Protein AF-A0A1H5XRS4-F1 (afdb_monomer)

Foldseek 3Di:
DWDFDPDDWDKWWFQFKDALPDQKTFTPFDDDFDDQQKWFWKKFWDWDQDPNDTDTPDIAIWIFRGDDGRMTGIDGADQPPAQALVNPDPRRRHIGGTRTMIITDDGIGRQAPDQPPPPPADDDPRGGDHCSDDQDAAEDADDAPDDDPPPPVGNYAYADPEAHEDEPLPAAAFDKDKDKYAQLVPYHYHYHQAPAEPVRDDDRDDNIFMKMWHRNHPGIYIYGPGGDD

Radius of gyration: 21.52 Å; Cα contacts (8 Å, |Δi|>4): 467; chains: 1; bounding box: 45×53×54 Å

Secondary structure (DSSP, 8-state):
-----S-SS-EEEBSS-B-TT--EEEBSSPPPPPPTT--EEEEEEEEEEETTEEEEEEEEEEEEEEEETTEEEEEEPPTTTS--TTS--------B-TT-EEEEEE-----TT---SS--S-EETTEES-------EEEEEPPTTPPP-TTS--EEEEEPSS-EEEE-TT--TT-EEEEEEESTTTS-EEEESEEEETTSSPPPPPSEEEEEEEE-SSSEEEEEEEE--

Nearest PDB structures (foldseek):
  4ru4-assembly1_C  TM=5.798E-01  e=7.489E-03  Pseudomonas phage LKA1
  4y9v-assembly1_A  TM=5.508E-01  e=5.395E-03  Acinetobacter phage AP22
  4ru5-assembly1_B  TM=5.758E-01  e=2.004E-02  Pseudomonas phage phi297
  6mnt-assembly1_A  TM=4.225E-01  e=2.782E-02  Enterobacteria phage CUS-3
  5tzn-assembly1_F  TM=2.831E-01  e=7.811E-01  Murid betaherpesvirus 1

Structure (mmCIF, N/CA/C/O backbone):
data_AF-A0A1H5XRS4-F1
#
_entry.id   AF-A0A1H5XRS4-F1
#
loop_
_atom_site.group_PDB
_atom_site.id
_atom_site.type_symbol
_atom_site.label_atom_id
_atom_site.label_alt_id
_atom_site.label_comp_id
_atom_site.label_asym_id
_atom_site.label_entity_id
_atom_site.label_seq_id
_atom_site.pdbx_PDB_ins_code
_atom_site.Cartn_x
_atom_site.Cartn_y
_atom_site.Cartn_z
_atom_site.occupancy
_atom_site.B_iso_or_equiv
_atom_site.auth_seq_id
_atom_site.auth_comp_id
_atom_site.auth_asym_id
_atom_site.auth_atom_id
_atom_site.pdbx_PDB_model_num
ATOM 1 N N . MET A 1 1 ? -1.455 -17.315 2.415 1.00 36.84 1 MET A N 1
ATOM 2 C CA . MET A 1 1 ? -1.855 -16.531 1.224 1.00 36.84 1 MET A CA 1
ATOM 3 C C . MET A 1 1 ? -2.282 -15.176 1.745 1.00 36.84 1 MET A C 1
ATOM 5 O O . MET A 1 1 ? -3.236 -15.156 2.511 1.00 36.84 1 MET A O 1
ATOM 9 N N . ALA A 1 2 ? -1.569 -14.100 1.403 1.00 37.00 2 ALA A N 1
ATOM 10 C CA . ALA A 1 2 ? -1.968 -12.750 1.797 1.00 37.00 2 ALA A CA 1
ATOM 11 C C . ALA A 1 2 ? -3.320 -12.413 1.152 1.00 37.00 2 ALA A C 1
ATOM 13 O O . ALA A 1 2 ? -3.525 -12.662 -0.040 1.00 37.00 2 ALA A O 1
ATOM 14 N N . ARG A 1 3 ? -4.266 -11.918 1.951 1.00 38.78 3 ARG A N 1
ATOM 15 C CA . ARG A 1 3 ? -5.599 -11.534 1.484 1.00 38.78 3 ARG A CA 1
ATOM 16 C C . ARG A 1 3 ? -5.633 -10.025 1.328 1.00 38.78 3 ARG A C 1
ATOM 18 O O . ARG A 1 3 ? -5.653 -9.298 2.310 1.00 38.78 3 ARG A O 1
ATOM 25 N N . LYS A 1 4 ? -5.648 -9.560 0.081 1.00 41.81 4 LYS A N 1
ATOM 26 C CA . LYS A 1 4 ? -5.807 -8.139 -0.216 1.00 41.81 4 LYS A CA 1
ATOM 27 C C . LYS A 1 4 ? -7.278 -7.756 -0.080 1.00 41.81 4 LYS A C 1
ATOM 29 O O . LYS A 1 4 ? -8.122 -8.272 -0.811 1.00 41.81 4 LYS A O 1
ATOM 34 N N . TYR A 1 5 ? -7.564 -6.839 0.832 1.00 49.88 5 TYR A N 1
ATOM 35 C CA . TYR A 1 5 ? -8.871 -6.198 0.952 1.00 49.88 5 TYR A CA 1
ATOM 36 C C . TYR A 1 5 ? -8.929 -4.980 0.017 1.00 49.88 5 TYR A C 1
ATOM 38 O O . TYR A 1 5 ? -7.908 -4.364 -0.277 1.00 49.88 5 TYR A O 1
ATOM 46 N N . GLY A 1 6 ? -10.101 -4.651 -0.527 1.00 43.91 6 GLY A N 1
ATOM 47 C CA . GLY A 1 6 ? -10.271 -3.649 -1.592 1.00 43.91 6 GLY A CA 1
ATOM 48 C C . GLY A 1 6 ? -10.151 -2.192 -1.135 1.00 43.91 6 GLY A C 1
ATOM 49 O O . GLY A 1 6 ? -10.828 -1.325 -1.679 1.00 43.91 6 GLY A O 1
ATOM 50 N N . MET A 1 7 ? -9.334 -1.912 -0.124 1.00 55.09 7 MET A N 1
ATOM 51 C CA . MET A 1 7 ? -9.331 -0.643 0.588 1.00 55.09 7 MET A CA 1
ATOM 52 C C . MET A 1 7 ? -8.161 0.238 0.145 1.00 55.09 7 MET A C 1
ATOM 54 O O . MET A 1 7 ? -7.083 0.197 0.724 1.00 55.09 7 MET A O 1
ATOM 58 N N . ASN A 1 8 ? -8.379 1.068 -0.873 1.00 55.72 8 ASN A N 1
ATOM 59 C CA . ASN A 1 8 ? -7.454 2.153 -1.208 1.00 55.72 8 ASN A CA 1
ATOM 60 C C . ASN A 1 8 ? -7.971 3.458 -0.587 1.00 55.72 8 ASN A C 1
ATOM 62 O O . ASN A 1 8 ? -9.136 3.801 -0.777 1.00 55.72 8 ASN A O 1
ATOM 66 N N . ASN A 1 9 ? -7.106 4.202 0.110 1.00 62.09 9 ASN A N 1
ATOM 67 C CA . ASN A 1 9 ? -7.404 5.533 0.667 1.00 62.09 9 ASN A CA 1
ATOM 68 C C . ASN A 1 9 ? -8.567 5.578 1.674 1.00 62.09 9 ASN A C 1
ATOM 70 O O . ASN A 1 9 ? -9.313 6.557 1.722 1.00 62.09 9 ASN A O 1
ATOM 74 N N . TYR A 1 10 ? -8.744 4.530 2.480 1.00 74.69 10 TYR A N 1
ATOM 75 C CA . TYR A 1 10 ? -9.759 4.560 3.527 1.00 74.69 10 TYR A CA 1
ATOM 76 C C . TYR A 1 10 ? -9.381 5.548 4.631 1.00 74.69 10 TYR A C 1
ATOM 78 O O . TYR A 1 10 ? -8.292 5.467 5.206 1.00 74.69 10 TYR A O 1
ATOM 86 N N . SER A 1 11 ? -10.326 6.418 4.979 1.00 79.88 11 SER A N 1
ATOM 87 C CA . SER A 1 11 ? -10.296 7.148 6.233 1.00 79.88 11 SER A CA 1
ATOM 88 C C . SER A 1 11 ? -11.687 7.339 6.819 1.00 79.88 11 SER A C 1
ATOM 90 O O . SER A 1 11 ? -12.703 7.284 6.124 1.00 79.88 11 SER A O 1
ATOM 92 N N . THR A 1 12 ? -11.728 7.512 8.133 1.00 87.69 12 THR A N 1
ATOM 93 C CA . THR A 1 12 ? -12.964 7.666 8.898 1.00 87.69 12 THR A CA 1
ATOM 94 C C . THR A 1 12 ? -12.693 8.503 10.142 1.00 87.69 12 THR A C 1
ATOM 96 O O . THR A 1 12 ? -11.547 8.624 10.576 1.00 87.69 12 THR A O 1
ATOM 99 N N . LEU A 1 13 ? -13.741 9.081 10.722 1.00 91.75 13 LEU A N 1
ATOM 100 C CA . LEU A 1 13 ? -13.639 9.845 11.964 1.00 91.75 13 LEU A CA 1
ATOM 101 C C . LEU A 1 13 ? -14.007 8.974 13.163 1.00 91.75 13 LEU A C 1
ATOM 103 O O . LEU A 1 13 ? -14.912 8.136 13.073 1.00 91.75 13 LEU A O 1
ATOM 107 N N . LEU A 1 14 ? -13.339 9.215 14.288 1.00 92.75 14 LEU A N 1
ATOM 108 C CA . LEU A 1 14 ? -13.721 8.652 15.575 1.00 92.75 14 LEU A CA 1
ATOM 109 C C . LEU A 1 14 ? -15.065 9.233 16.012 1.00 92.75 14 LEU A C 1
ATOM 111 O O . LEU A 1 14 ? -15.262 10.447 15.998 1.00 92.75 14 LEU A O 1
ATOM 115 N N . THR A 1 15 ? -15.986 8.379 16.452 1.00 94.19 15 THR A N 1
ATOM 116 C CA . THR A 1 15 ? -17.291 8.834 16.966 1.00 94.19 15 THR A CA 1
ATOM 117 C C . THR A 1 15 ? -17.258 9.171 18.455 1.00 94.19 15 THR A C 1
ATOM 119 O O . THR A 1 15 ? -18.200 9.765 18.976 1.00 94.19 15 THR A O 1
ATOM 122 N N . SER A 1 16 ? -16.193 8.781 19.154 1.00 92.75 16 SER A N 1
ATOM 123 C CA . SER A 1 16 ? -15.974 9.037 20.577 1.00 92.75 16 SER A CA 1
ATOM 124 C C . SER A 1 16 ? -14.482 9.090 20.886 1.00 92.75 16 SER A C 1
ATOM 12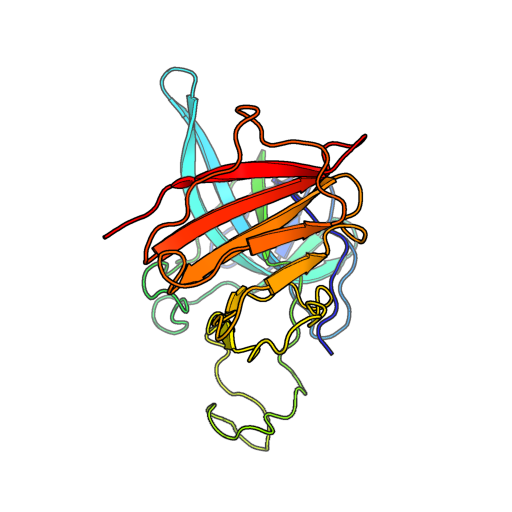6 O O . SER A 1 16 ? -13.682 8.470 20.187 1.00 92.75 16 SER A O 1
ATOM 128 N N . GLY A 1 17 ? -14.116 9.790 21.960 1.00 92.06 17 GLY A N 1
ATOM 129 C CA . GLY A 1 17 ? -12.748 9.743 22.467 1.00 92.06 17 GLY A CA 1
ATOM 130 C C . GLY A 1 17 ? -12.374 8.357 22.996 1.00 92.06 17 GLY A C 1
ATOM 131 O O . GLY A 1 17 ? -13.246 7.599 23.425 1.00 92.06 17 GLY A O 1
ATOM 132 N N . ILE A 1 18 ? -11.078 8.050 22.966 1.00 94.38 18 ILE A N 1
ATOM 133 C CA . ILE A 1 18 ? -10.495 6.801 23.472 1.00 94.38 18 ILE A CA 1
ATOM 134 C C . ILE A 1 18 ? -9.261 7.105 24.333 1.00 94.38 18 ILE A C 1
ATOM 136 O O . ILE A 1 18 ? -8.478 8.004 24.021 1.00 94.38 18 ILE A O 1
ATOM 140 N N . SER A 1 19 ? -9.078 6.371 25.429 1.00 93.88 19 SER A N 1
ATOM 141 C CA . SER A 1 19 ? -7.907 6.450 26.312 1.00 93.88 19 SER A CA 1
ATOM 142 C C . SER A 1 19 ? -6.676 5.779 25.693 1.00 93.88 19 SER A C 1
ATOM 144 O O . SER A 1 19 ? -6.777 5.115 24.669 1.00 93.88 19 SER A O 1
ATOM 146 N N . ASP A 1 20 ? -5.506 5.922 26.313 1.00 88.56 20 ASP A N 1
ATOM 147 C CA . ASP A 1 20 ? -4.270 5.222 25.925 1.00 88.56 20 ASP A CA 1
ATOM 148 C C . ASP A 1 20 ? -4.279 3.718 26.268 1.00 88.56 20 ASP A C 1
ATOM 150 O O . ASP A 1 20 ? -3.423 2.969 25.805 1.00 88.56 20 ASP A O 1
ATOM 154 N N . THR A 1 21 ? -5.270 3.257 27.034 1.00 89.62 21 THR A N 1
ATOM 155 C CA . THR A 1 21 ? -5.448 1.840 27.398 1.00 89.62 21 THR A CA 1
ATOM 156 C C . THR A 1 21 ? -6.581 1.148 26.646 1.00 89.62 21 THR A C 1
ATOM 158 O O . THR A 1 21 ? -6.747 -0.068 26.760 1.00 89.62 21 THR A O 1
ATOM 161 N N . ASP A 1 22 ? -7.363 1.902 25.871 1.00 93.19 22 ASP A N 1
ATOM 162 C CA . ASP A 1 22 ? -8.525 1.359 25.176 1.00 93.19 22 ASP A CA 1
ATOM 163 C C . ASP A 1 22 ? -8.095 0.463 24.011 1.00 93.19 22 ASP A C 1
ATOM 165 O O . ASP A 1 22 ? -7.277 0.842 23.165 1.00 93.19 22 ASP A O 1
ATOM 169 N N . THR A 1 23 ? -8.715 -0.713 23.946 1.00 93.31 23 THR A N 1
ATOM 170 C CA . THR A 1 23 ? -8.515 -1.727 22.899 1.00 93.31 23 THR A CA 1
ATOM 171 C C . THR A 1 23 ? -9.641 -1.749 21.871 1.00 93.31 23 THR A C 1
ATOM 173 O O . THR A 1 23 ? -9.687 -2.622 21.006 1.00 93.31 23 THR A O 1
ATOM 176 N N . THR A 1 24 ? -10.564 -0.795 21.946 1.00 95.00 24 THR A N 1
ATOM 177 C CA . THR A 1 24 ? -11.685 -0.660 21.018 1.00 95.00 24 THR A CA 1
ATOM 178 C C . THR A 1 24 ? -11.826 0.784 20.582 1.00 95.00 24 THR A C 1
ATOM 180 O O . THR A 1 24 ? -11.695 1.689 21.404 1.00 95.00 24 THR A O 1
ATOM 183 N N . VAL A 1 25 ? -12.140 0.993 19.309 1.00 95.50 25 VAL A N 1
ATOM 184 C CA . VAL A 1 25 ? -12.416 2.314 18.750 1.00 95.50 25 VAL A CA 1
ATOM 185 C C . VAL A 1 25 ? -13.693 2.272 17.921 1.00 95.50 25 VAL A C 1
ATOM 187 O O . VAL A 1 25 ? -13.884 1.363 17.117 1.00 95.50 25 VAL A O 1
ATOM 190 N N . SER A 1 26 ? -14.565 3.256 18.113 1.00 95.75 26 SER A N 1
ATOM 191 C CA . SER A 1 26 ? -15.800 3.406 17.342 1.00 95.75 26 SER A CA 1
ATOM 192 C C . SER A 1 26 ? -15.606 4.459 16.255 1.00 95.75 26 SER A C 1
ATOM 194 O O . SER A 1 26 ? -15.077 5.545 16.518 1.00 95.75 26 SER A O 1
ATOM 196 N N . VAL A 1 27 ? -16.031 4.144 15.033 1.00 95.00 27 VAL A N 1
ATOM 197 C CA . VAL A 1 27 ? -15.826 4.993 13.850 1.00 95.00 27 VAL A CA 1
ATOM 198 C C . VAL A 1 27 ? -17.127 5.296 13.106 1.00 95.00 27 VAL A C 1
ATOM 200 O O . VAL A 1 27 ? -18.124 4.589 13.245 1.00 95.00 27 VAL A O 1
ATOM 203 N N . GLY A 1 28 ? -17.140 6.364 12.302 1.00 86.81 28 GLY A N 1
ATOM 204 C CA . GLY A 1 28 ? -18.339 6.784 11.562 1.00 86.81 28 GLY A CA 1
ATOM 205 C C . GLY A 1 28 ? -18.782 5.763 10.508 1.00 86.81 28 GLY A C 1
ATOM 206 O O . GLY A 1 28 ? -19.951 5.378 10.448 1.00 86.81 28 GLY A O 1
ATOM 207 N N . THR A 1 29 ? -17.823 5.283 9.725 1.00 87.44 29 THR A N 1
ATOM 208 C CA . THR A 1 29 ? -17.977 4.172 8.778 1.00 87.44 29 THR A CA 1
ATOM 209 C C . THR A 1 29 ? -16.855 3.190 9.049 1.00 87.44 29 THR A C 1
ATOM 211 O O . THR A 1 29 ? -15.717 3.640 9.145 1.00 87.44 29 THR A O 1
ATOM 214 N N . ALA A 1 30 ? -17.165 1.902 9.198 1.00 87.62 30 ALA A N 1
ATOM 215 C CA . ALA A 1 30 ? -16.173 0.847 9.386 1.00 87.62 30 ALA A CA 1
ATOM 216 C C . ALA A 1 30 ? -15.476 0.426 8.080 1.00 87.62 30 ALA A C 1
ATOM 218 O O . ALA A 1 30 ? -16.045 0.597 6.997 1.00 87.62 30 ALA A O 1
ATOM 219 N N . PRO A 1 31 ? -14.267 -0.158 8.179 1.00 79.88 31 PRO A N 1
ATOM 220 C CA . PRO A 1 31 ? -13.579 -0.745 7.043 1.00 79.88 31 PRO A CA 1
ATOM 221 C C . PRO A 1 31 ? -14.196 -2.096 6.639 1.00 79.88 31 PRO A C 1
ATOM 223 O O . PRO A 1 31 ? -15.036 -2.649 7.354 1.00 79.88 31 PRO A O 1
ATOM 226 N N . ASP A 1 32 ? -13.772 -2.647 5.496 1.00 79.56 32 ASP A N 1
ATOM 227 C CA . ASP A 1 32 ? -14.225 -3.964 5.033 1.00 79.56 32 ASP A CA 1
ATOM 228 C C . ASP A 1 32 ? -13.895 -5.051 6.064 1.00 79.56 32 ASP A C 1
ATOM 230 O O . ASP A 1 32 ? -12.811 -5.056 6.651 1.00 79.56 32 ASP A O 1
ATOM 234 N N . SER A 1 33 ? -14.810 -6.007 6.257 1.00 79.44 33 SER A N 1
ATOM 235 C CA . SER A 1 33 ? -14.659 -7.082 7.245 1.00 79.44 33 SER A CA 1
ATOM 236 C C . SER A 1 33 ? -13.361 -7.873 7.063 1.00 79.44 33 SER A C 1
ATOM 238 O O . SER A 1 33 ? -13.064 -8.309 5.951 1.00 79.44 33 SER A O 1
ATOM 240 N N . LEU A 1 34 ? -12.663 -8.146 8.166 1.00 72.06 34 LEU A N 1
ATOM 241 C CA . LEU A 1 34 ? -11.440 -8.949 8.197 1.00 72.06 34 LEU A CA 1
ATOM 242 C C . LEU A 1 34 ? -11.738 -10.449 8.317 1.00 72.06 34 LEU A C 1
ATOM 244 O O . LEU A 1 34 ? -12.662 -10.880 9.011 1.00 72.06 34 LEU A O 1
ATOM 248 N N . GLY A 1 35 ? -10.914 -11.256 7.657 1.00 68.38 35 GLY A N 1
ATOM 249 C CA . GLY A 1 35 ? -10.799 -12.688 7.895 1.00 68.38 35 GLY A CA 1
ATOM 250 C C . GLY A 1 35 ? -10.087 -12.980 9.218 1.00 68.38 35 GLY A C 1
ATOM 251 O O . GLY A 1 35 ? -9.366 -12.146 9.756 1.00 68.38 35 GLY A O 1
ATOM 252 N N . ALA A 1 36 ? -10.285 -14.184 9.757 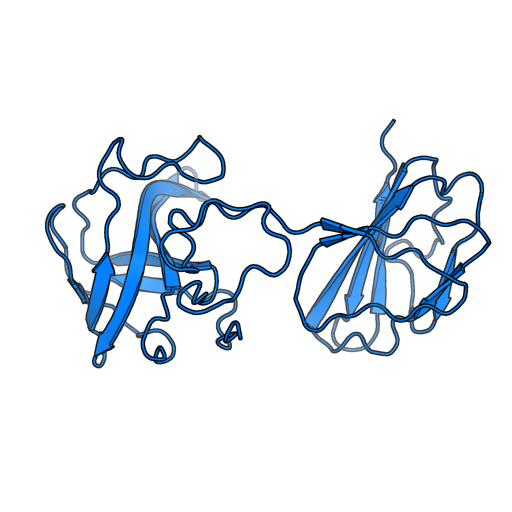1.00 67.75 36 ALA A N 1
ATOM 253 C CA . ALA A 1 36 ? -9.627 -14.591 10.997 1.00 67.75 36 ALA A CA 1
ATOM 254 C C . ALA A 1 36 ? -8.094 -14.555 10.855 1.00 67.75 36 ALA A C 1
ATOM 256 O O . ALA A 1 36 ? -7.554 -15.166 9.933 1.00 67.75 36 ALA A O 1
ATOM 257 N N . GLY A 1 37 ? -7.429 -13.867 11.788 1.00 65.81 37 GLY A N 1
ATOM 258 C CA . GLY A 1 37 ? -5.973 -13.689 11.826 1.00 65.81 37 GLY A CA 1
ATOM 259 C C . GLY A 1 37 ? -5.458 -12.481 11.038 1.00 65.81 37 GLY A C 1
ATOM 260 O O . GLY A 1 37 ? -4.303 -12.104 11.219 1.00 65.81 37 GLY A O 1
ATOM 261 N N . ASP A 1 38 ? -6.284 -11.868 10.184 1.00 68.19 38 ASP A N 1
ATOM 262 C CA . ASP A 1 38 ? -5.903 -10.680 9.417 1.00 68.19 38 ASP A CA 1
ATOM 263 C C . ASP A 1 38 ? -5.991 -9.419 10.289 1.00 68.19 38 ASP A C 1
ATOM 265 O O . ASP A 1 38 ? -6.800 -9.342 11.218 1.00 68.19 38 ASP A O 1
ATOM 269 N N . PHE A 1 39 ? -5.200 -8.398 9.958 1.00 73.50 39 PHE A N 1
ATOM 270 C CA . PHE A 1 39 ? -5.297 -7.085 10.591 1.00 73.50 39 PHE A CA 1
ATOM 271 C C . PHE A 1 39 ? -5.111 -5.957 9.582 1.00 73.50 39 PHE A C 1
ATOM 273 O O . PHE A 1 39 ? -4.365 -6.128 8.629 1.00 73.50 39 PHE A O 1
ATOM 280 N N . TYR A 1 40 ? -5.712 -4.787 9.807 1.00 74.25 40 TYR A N 1
ATOM 281 C CA . TYR A 1 40 ? -5.316 -3.556 9.109 1.00 74.25 40 TYR A CA 1
ATOM 282 C C . TYR A 1 40 ? -4.337 -2.767 9.956 1.00 74.25 40 TYR A C 1
ATOM 284 O O . TYR A 1 40 ? -4.651 -2.485 11.112 1.00 74.25 40 TYR A O 1
ATOM 292 N N . ARG A 1 41 ? -3.218 -2.312 9.381 1.00 78.31 41 ARG A N 1
ATOM 293 C CA . ARG A 1 41 ? -2.426 -1.273 10.045 1.00 78.31 41 ARG A CA 1
ATOM 294 C C . ARG A 1 41 ? -2.993 0.088 9.694 1.00 78.31 41 ARG A C 1
ATOM 296 O O . ARG A 1 41 ? -3.069 0.475 8.523 1.00 78.31 41 ARG A O 1
ATOM 303 N N . MET A 1 42 ? -3.384 0.812 10.728 1.00 79.62 42 MET A N 1
ATOM 304 C CA . MET A 1 42 ? -4.021 2.111 10.619 1.00 79.62 42 MET A CA 1
ATOM 305 C C . MET A 1 42 ? -3.239 3.157 11.402 1.00 79.62 42 MET A C 1
ATOM 307 O O . MET A 1 42 ? -2.560 2.845 12.378 1.00 79.62 42 MET A O 1
ATOM 311 N N . GLN A 1 43 ? -3.354 4.407 10.973 1.00 83.75 43 GLN A N 1
ATOM 312 C CA . GLN A 1 43 ? -2.821 5.566 11.664 1.00 83.75 43 GLN A CA 1
ATOM 313 C C . GLN A 1 43 ? -3.977 6.359 12.257 1.00 83.75 43 GLN A C 1
ATOM 315 O O . GLN A 1 43 ? -4.803 6.920 11.535 1.00 83.75 43 GLN A O 1
ATOM 320 N N . LEU A 1 44 ? -4.020 6.422 13.581 1.00 85.50 44 LEU A N 1
ATOM 321 C CA . LEU A 1 44 ? -4.764 7.449 14.292 1.00 85.50 44 LEU A CA 1
ATOM 322 C C . LEU A 1 44 ? -4.008 8.761 14.123 1.00 85.50 44 LEU A C 1
ATOM 324 O O . LEU A 1 44 ? -2.800 8.819 14.352 1.00 85.50 44 LEU A O 1
ATOM 328 N N . CYS A 1 45 ? -4.693 9.809 13.689 1.00 84.25 45 CYS A N 1
ATOM 329 C CA . CYS A 1 45 ? -4.073 11.084 13.383 1.00 84.25 45 CYS A CA 1
ATOM 330 C C . CYS A 1 45 ? -4.992 12.262 13.702 1.00 84.25 45 CYS A C 1
ATOM 332 O O . CYS A 1 45 ? -6.207 12.235 13.511 1.00 84.25 45 CYS A O 1
ATOM 334 N N . ARG A 1 46 ? -4.374 13.343 14.186 1.00 83.44 46 ARG A N 1
ATOM 335 C CA . ARG A 1 46 ? -5.042 14.628 14.383 1.00 83.44 46 ARG A CA 1
ATOM 336 C C . ARG A 1 46 ? -4.479 15.617 13.396 1.00 83.44 46 ARG A C 1
ATOM 338 O O . ARG A 1 46 ? -3.268 15.847 13.360 1.00 83.44 46 ARG A O 1
ATOM 345 N N . PHE A 1 47 ? -5.374 16.274 12.677 1.00 79.25 47 PHE A N 1
ATOM 346 C CA . PHE A 1 47 ? -5.025 17.373 11.798 1.00 79.25 47 PHE A CA 1
ATOM 347 C C . PHE A 1 47 ? -5.468 18.707 12.387 1.00 79.25 47 PHE A C 1
ATOM 349 O O . PHE A 1 47 ? -6.529 18.822 12.995 1.00 79.25 47 PHE A O 1
ATOM 356 N N . GLN A 1 48 ? -4.666 19.740 12.164 1.00 82.25 48 GLN A N 1
ATOM 357 C CA . GLN A 1 48 ? -5.029 21.125 12.439 1.00 82.25 48 GLN A CA 1
ATOM 358 C C . GLN A 1 48 ? -4.852 21.964 11.181 1.00 82.25 48 GLN A C 1
ATOM 360 O O . GLN A 1 48 ? -4.022 21.664 10.323 1.00 82.25 48 GLN A O 1
ATOM 365 N N . THR A 1 49 ? -5.638 23.034 11.072 1.00 85.94 49 THR A N 1
ATOM 366 C CA . THR A 1 49 ? -5.425 24.029 10.021 1.00 85.94 49 THR A CA 1
ATOM 367 C C . THR A 1 49 ? -4.400 25.041 10.508 1.00 85.94 49 THR A C 1
ATOM 369 O O . THR A 1 49 ? -4.686 25.836 11.401 1.00 85.94 49 THR A O 1
ATOM 372 N N . VAL A 1 50 ? -3.216 25.031 9.906 1.00 82.81 50 VAL A N 1
ATOM 373 C CA . VAL A 1 50 ? -2.145 25.996 10.164 1.00 82.81 50 VAL A CA 1
ATOM 374 C C . VAL A 1 50 ? -1.907 26.759 8.869 1.00 82.81 50 VAL A C 1
ATOM 376 O O . VAL A 1 50 ? -1.601 26.161 7.843 1.00 82.81 50 VAL A O 1
ATOM 379 N N . ASN A 1 51 ? -2.099 28.081 8.882 1.00 86.62 51 ASN A N 1
ATOM 380 C CA . ASN A 1 51 ? -1.958 28.940 7.694 1.00 86.62 51 ASN A CA 1
ATOM 381 C C . ASN A 1 51 ? -2.785 28.478 6.473 1.00 86.62 51 ASN A C 1
ATOM 383 O O . ASN A 1 51 ? -2.350 28.608 5.333 1.00 86.62 51 ASN A O 1
ATOM 387 N N . GLY A 1 52 ? -3.977 27.919 6.706 1.00 82.94 52 GLY A N 1
ATOM 388 C CA . GLY A 1 52 ? -4.843 27.400 5.640 1.00 82.94 52 GLY A CA 1
ATOM 389 C C . GLY A 1 52 ? -4.429 26.031 5.087 1.00 82.94 52 GLY A C 1
ATOM 390 O O . GLY A 1 52 ? -5.099 25.521 4.195 1.00 82.94 52 GLY A O 1
ATOM 391 N N . GLN A 1 53 ? -3.369 25.417 5.620 1.00 70.00 53 GLN A N 1
ATOM 392 C CA . GLN A 1 53 ? -2.944 24.063 5.274 1.00 70.00 53 GLN A CA 1
ATOM 393 C C . GLN A 1 53 ? -3.327 23.080 6.376 1.00 70.00 53 GLN A C 1
ATOM 395 O O . GLN A 1 53 ? -3.238 23.384 7.566 1.00 70.00 53 GLN A O 1
ATOM 400 N N . ARG A 1 54 ? -3.743 21.881 5.969 1.00 77.62 54 ARG A N 1
ATOM 401 C CA . ARG A 1 54 ? -4.063 20.780 6.874 1.00 77.62 54 ARG A CA 1
ATOM 402 C C . ARG A 1 54 ? -2.765 20.073 7.263 1.00 77.62 54 ARG A C 1
ATOM 404 O O . ARG A 1 54 ? -2.131 19.449 6.420 1.00 77.62 54 ARG A O 1
ATOM 411 N N . VAL A 1 55 ? -2.368 20.191 8.523 1.00 73.94 55 VAL A N 1
ATOM 412 C CA . VAL A 1 55 ? -1.106 19.655 9.048 1.00 73.94 55 VAL A CA 1
ATOM 413 C C . VAL A 1 55 ? -1.413 18.592 10.091 1.00 73.94 55 VAL A C 1
ATOM 415 O O . VAL A 1 55 ? -2.218 18.836 10.990 1.00 73.94 55 VAL A O 1
ATOM 418 N N . MET A 1 56 ? -0.784 17.422 9.978 1.00 79.88 56 MET A N 1
ATOM 419 C CA . MET A 1 56 ? -0.854 16.389 11.010 1.00 79.88 56 MET A CA 1
ATOM 420 C C . MET A 1 56 ? -0.012 16.827 12.209 1.00 79.88 56 MET A C 1
ATOM 422 O O . MET A 1 56 ? 1.175 17.106 12.067 1.00 79.88 56 MET A O 1
ATOM 426 N N . VAL A 1 57 ? -0.631 16.917 13.381 1.00 79.75 57 VAL A N 1
ATOM 427 C CA . VAL A 1 57 ? 0.013 17.402 14.616 1.00 79.75 57 VAL A CA 1
ATOM 428 C C . VAL A 1 57 ? 0.196 16.307 15.662 1.00 79.75 57 VAL A C 1
ATOM 430 O O . VAL A 1 57 ? 0.840 16.533 16.683 1.00 79.75 57 VAL A O 1
ATOM 433 N N . LYS A 1 58 ? -0.402 15.137 15.431 1.00 81.12 58 LYS A N 1
ATOM 434 C CA . LYS A 1 58 ? -0.356 13.982 16.324 1.00 81.12 58 LYS A CA 1
ATOM 435 C C . LYS A 1 58 ? -0.627 12.716 15.525 1.00 81.12 58 LYS A C 1
ATOM 437 O O . LYS A 1 58 ? -1.524 12.738 14.680 1.00 81.12 58 LYS A O 1
ATOM 442 N N . SER A 1 59 ? 0.087 11.638 15.832 1.00 84.12 59 SER A N 1
ATOM 443 C CA . SER A 1 59 ? -0.129 10.324 15.228 1.00 84.12 59 SER A CA 1
ATOM 444 C C . SER A 1 59 ? 0.138 9.169 16.194 1.00 84.12 59 SER A C 1
ATOM 446 O O . SER A 1 59 ? 0.946 9.296 17.115 1.00 84.12 59 SER A O 1
ATOM 448 N N . GLU A 1 60 ? -0.531 8.043 15.958 1.00 81.00 60 GLU A N 1
ATOM 449 C CA . GLU A 1 60 ? -0.289 6.731 16.571 1.00 81.00 60 GLU A CA 1
ATOM 450 C C . GLU A 1 60 ? -0.629 5.641 15.548 1.00 81.00 60 GLU A C 1
ATOM 452 O O . GLU A 1 60 ? -1.608 5.781 14.815 1.00 81.00 60 GLU A O 1
ATOM 457 N N . PHE A 1 61 ? 0.149 4.560 15.493 1.00 79.94 61 PHE A N 1
ATOM 458 C CA . PHE A 1 61 ? -0.190 3.396 14.679 1.00 79.94 61 PHE A CA 1
ATOM 459 C C . PHE A 1 61 ? -0.894 2.344 15.533 1.00 79.94 61 PHE A C 1
ATOM 461 O O . PHE A 1 61 ? -0.531 2.110 16.683 1.00 79.94 61 PHE A O 1
ATOM 468 N N . VAL A 1 62 ? -1.903 1.699 14.957 1.00 82.06 62 VAL A N 1
ATOM 469 C CA . VAL A 1 62 ? -2.666 0.623 15.594 1.00 82.06 62 VAL A CA 1
ATOM 470 C C . VAL A 1 62 ? -2.961 -0.474 14.581 1.00 82.06 62 VAL A C 1
ATOM 472 O O . VAL A 1 62 ? -3.118 -0.196 13.390 1.00 82.06 62 VAL A O 1
ATOM 475 N N . ASP A 1 63 ? -3.093 -1.708 15.057 1.00 84.25 63 ASP A N 1
ATOM 476 C CA . ASP A 1 63 ? -3.597 -2.805 14.232 1.00 84.25 63 ASP A CA 1
ATOM 477 C C . ASP A 1 63 ? -5.069 -3.046 14.549 1.00 84.25 63 ASP A C 1
ATOM 479 O O . ASP A 1 63 ? -5.409 -3.384 15.680 1.00 84.25 63 ASP A O 1
ATOM 483 N N . VAL A 1 64 ? -5.951 -2.923 13.563 1.00 86.56 64 VAL A N 1
ATOM 484 C CA . VAL A 1 64 ? -7.345 -3.363 13.686 1.00 86.56 64 VAL A CA 1
ATOM 485 C C . VAL A 1 64 ? -7.399 -4.862 13.442 1.00 86.56 64 VAL A C 1
ATOM 487 O O . VAL A 1 64 ? -7.095 -5.299 12.340 1.00 86.56 64 VAL A O 1
ATOM 490 N N . THR A 1 65 ? -7.805 -5.641 14.442 1.00 84.25 65 THR A N 1
ATOM 491 C CA . THR A 1 65 ? -7.779 -7.118 14.418 1.00 84.25 65 THR A CA 1
ATOM 492 C C . THR A 1 65 ? -9.165 -7.756 14.344 1.00 84.25 65 THR A C 1
ATOM 494 O O . THR A 1 65 ? -9.297 -8.934 14.020 1.00 84.25 65 THR A O 1
ATOM 497 N N . ALA A 1 66 ? -10.221 -6.993 14.634 1.00 87.12 66 ALA A N 1
ATOM 498 C CA . ALA A 1 66 ? -11.602 -7.429 14.463 1.00 87.12 66 ALA A CA 1
ATOM 499 C C . ALA A 1 66 ? -12.528 -6.233 14.228 1.00 87.12 66 ALA A C 1
ATOM 501 O O . ALA A 1 66 ? -12.265 -5.126 14.697 1.00 87.12 66 ALA A O 1
ATOM 502 N N . ILE A 1 67 ? -13.629 -6.474 13.514 1.00 91.19 67 ILE A N 1
ATOM 503 C CA . ILE A 1 67 ? -14.617 -5.456 13.142 1.00 91.19 67 ILE A CA 1
ATOM 504 C C . ILE A 1 67 ? -16.003 -5.988 13.499 1.00 91.19 67 ILE A C 1
ATOM 506 O O . ILE A 1 67 ? -16.393 -7.066 13.046 1.00 91.19 67 ILE A O 1
ATOM 510 N N . SER A 1 68 ? -16.749 -5.235 14.305 1.00 93.62 68 SER A N 1
ATOM 511 C CA . SER A 1 68 ? -18.119 -5.555 14.706 1.00 93.62 68 SER A CA 1
ATOM 512 C C . SER A 1 68 ? -19.009 -4.332 14.515 1.00 93.62 68 SER A C 1
ATOM 514 O O . SER A 1 68 ? -19.105 -3.467 15.383 1.00 93.62 68 SER A O 1
ATOM 516 N N . GLY A 1 69 ? -19.677 -4.253 13.362 1.00 93.38 69 GLY A N 1
ATOM 517 C CA . GLY A 1 69 ? -20.385 -3.034 12.978 1.00 93.38 69 GLY A CA 1
ATOM 518 C C . GLY A 1 69 ? -19.390 -1.885 12.829 1.00 93.38 69 GLY A C 1
ATOM 519 O O . GLY A 1 69 ? -18.443 -2.011 12.062 1.00 93.38 69 GLY A O 1
ATOM 520 N N . ASN A 1 70 ? -19.593 -0.809 13.589 1.00 94.75 70 ASN A N 1
ATOM 521 C CA . ASN A 1 70 ? -18.721 0.369 13.601 1.00 94.75 70 ASN A CA 1
ATOM 522 C C . ASN A 1 70 ? -17.637 0.341 14.692 1.00 94.75 70 ASN A C 1
ATOM 524 O O . ASN A 1 70 ? -16.868 1.295 14.801 1.00 94.75 70 ASN A O 1
ATOM 528 N N . ASP A 1 71 ? -17.563 -0.737 15.474 1.00 95.50 71 ASP A N 1
ATOM 529 C CA . ASP A 1 71 ? -16.572 -0.897 16.533 1.00 95.50 71 ASP A CA 1
ATOM 530 C C . ASP A 1 71 ? -15.417 -1.770 16.040 1.00 95.50 71 ASP A C 1
ATOM 532 O O . ASP A 1 71 ? -15.611 -2.896 15.566 1.00 95.50 71 ASP A O 1
ATOM 536 N N . LEU A 1 72 ? -14.202 -1.242 16.154 1.00 94.56 72 LEU A N 1
ATOM 537 C CA . LEU A 1 72 ? -12.965 -1.889 15.741 1.00 94.56 72 LEU A CA 1
ATOM 538 C C . LEU A 1 72 ? -12.198 -2.318 16.990 1.00 94.56 72 LEU A C 1
ATOM 540 O O . LEU A 1 72 ? -11.941 -1.503 17.874 1.00 94.56 72 LEU A O 1
ATOM 544 N N . THR A 1 73 ? -11.809 -3.588 17.064 1.00 94.38 73 THR A N 1
ATOM 545 C CA . THR A 1 73 ? -10.847 -4.052 18.072 1.00 94.38 73 THR A CA 1
ATOM 546 C C . THR A 1 73 ? -9.447 -3.711 17.593 1.00 94.38 73 THR A C 1
ATOM 548 O O . THR A 1 73 ? -9.077 -4.091 16.482 1.00 94.38 73 THR A O 1
ATOM 551 N N . ILE A 1 74 ? -8.681 -3.004 18.421 1.00 90.44 74 ILE A N 1
ATOM 552 C CA . ILE A 1 74 ? -7.334 -2.538 18.106 1.00 90.44 74 ILE A CA 1
ATOM 553 C C . ILE A 1 74 ? -6.285 -3.167 19.022 1.00 90.44 74 ILE A C 1
ATOM 555 O O . ILE A 1 74 ? -6.489 -3.323 20.227 1.00 90.44 74 ILE A O 1
ATOM 559 N N . ARG A 1 75 ? -5.127 -3.479 18.444 1.00 85.25 75 ARG A N 1
ATOM 560 C CA . ARG A 1 75 ? -3.879 -3.719 19.163 1.00 85.25 75 ARG A CA 1
ATOM 561 C C . ARG A 1 75 ? -3.032 -2.455 19.079 1.00 85.25 75 ARG A C 1
ATOM 563 O O . ARG A 1 75 ? -2.819 -1.923 17.990 1.00 85.25 75 ARG A O 1
ATOM 570 N N . ARG A 1 76 ? -2.557 -1.990 20.230 1.00 82.56 76 ARG A N 1
ATOM 571 C CA . ARG A 1 76 ? -1.615 -0.873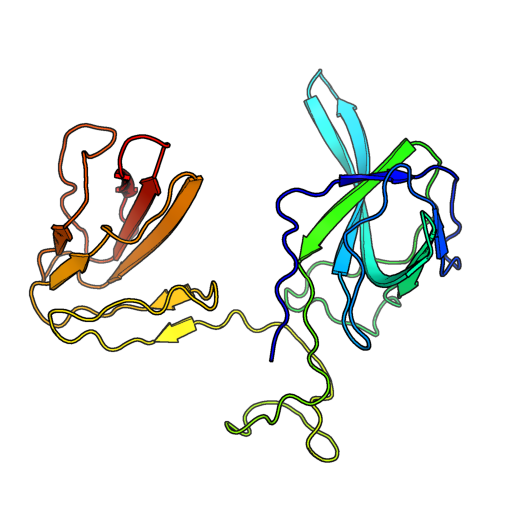 20.332 1.00 82.56 76 ARG A CA 1
ATOM 572 C C . ARG A 1 76 ? -0.213 -1.399 20.594 1.00 82.56 76 ARG A C 1
ATOM 574 O O . ARG A 1 76 ? -0.051 -2.456 21.203 1.00 82.56 76 ARG A O 1
ATOM 581 N N . TYR A 1 77 ? 0.779 -0.652 20.139 1.00 70.88 77 TYR A N 1
ATOM 582 C CA . TYR A 1 77 ? 2.184 -0.989 20.317 1.00 70.88 77 TYR A CA 1
ATOM 583 C C . TYR A 1 77 ? 2.681 -0.493 21.674 1.00 70.88 77 TYR A C 1
ATOM 585 O O . TYR A 1 77 ? 2.451 0.655 22.043 1.00 70.88 77 TYR A O 1
ATOM 593 N N . GLU A 1 78 ? 3.354 -1.349 22.442 1.00 60.41 78 GLU A N 1
ATOM 594 C CA . GLU A 1 78 ? 3.986 -0.931 23.695 1.00 60.41 78 GLU A CA 1
ATOM 595 C C . GLU A 1 78 ? 5.358 -0.302 23.418 1.00 60.41 78 GLU A C 1
ATOM 597 O O . GLU A 1 78 ? 6.154 -0.804 22.619 1.00 60.41 78 GLU A O 1
ATOM 602 N N . ALA A 1 79 ? 5.654 0.804 24.107 1.00 51.31 79 ALA A N 1
ATOM 603 C CA . ALA A 1 79 ? 6.917 1.515 23.953 1.00 51.31 79 ALA A CA 1
ATOM 604 C C . ALA A 1 79 ? 8.115 0.594 24.257 1.00 51.31 79 ALA A C 1
ATOM 606 O O . ALA A 1 79 ? 8.286 0.130 25.383 1.00 51.31 79 ALA A O 1
ATOM 607 N N . GLY A 1 80 ? 8.972 0.370 23.256 1.00 48.62 80 GLY A N 1
ATOM 608 C CA . GLY A 1 80 ? 10.223 -0.380 23.402 1.00 48.62 80 GLY A CA 1
ATOM 609 C C . GLY A 1 80 ? 10.121 -1.901 23.243 1.00 48.62 80 GLY A C 1
ATOM 610 O O . GLY A 1 80 ? 11.132 -2.571 23.449 1.00 48.62 80 GLY A O 1
ATOM 611 N N . LEU A 1 81 ? 8.953 -2.443 22.878 1.00 47.72 81 LEU A N 1
ATOM 612 C CA . LEU A 1 81 ? 8.768 -3.883 22.641 1.00 47.72 81 LEU A CA 1
ATOM 613 C C . LEU A 1 81 ? 8.465 -4.253 21.187 1.00 47.72 81 LEU A C 1
ATOM 615 O O . LEU A 1 81 ? 8.604 -5.420 20.839 1.00 47.72 81 LEU A O 1
ATOM 619 N N . ASP A 1 82 ? 8.103 -3.283 20.351 1.00 47.41 82 ASP A N 1
ATOM 620 C CA . ASP A 1 82 ? 7.798 -3.510 18.939 1.00 47.41 82 ASP A CA 1
ATOM 621 C C . ASP A 1 82 ? 8.621 -2.524 18.097 1.00 47.41 82 ASP A C 1
ATOM 623 O O . ASP A 1 82 ? 8.316 -1.324 18.076 1.00 47.41 82 ASP A O 1
ATOM 627 N N . PRO A 1 83 ? 9.745 -2.955 17.499 1.00 44.31 83 PRO A N 1
ATOM 628 C CA . PRO A 1 83 ? 10.468 -2.111 16.573 1.00 44.31 83 PRO A CA 1
ATOM 629 C C . PRO A 1 83 ? 9.620 -1.954 15.312 1.00 44.31 83 PRO A C 1
ATOM 631 O O . PRO A 1 83 ? 9.367 -2.911 14.584 1.00 44.31 83 PRO A O 1
ATOM 634 N N . ASP A 1 84 ? 9.223 -0.718 15.023 1.00 43.72 84 ASP A N 1
ATOM 635 C CA . ASP A 1 84 ? 8.910 -0.319 13.658 1.00 43.72 84 ASP A CA 1
ATOM 636 C C . ASP A 1 84 ? 10.002 -0.889 12.712 1.00 43.72 84 ASP A C 1
ATOM 638 O O . ASP A 1 84 ? 11.192 -0.669 12.975 1.00 43.72 84 ASP A O 1
ATOM 642 N N . PRO A 1 85 ? 9.642 -1.604 11.625 1.00 41.06 85 PRO A N 1
ATOM 643 C CA . PRO A 1 85 ? 10.591 -2.100 10.624 1.00 41.06 85 PRO A CA 1
ATOM 644 C C . PRO A 1 85 ? 11.519 -1.013 10.050 1.00 41.06 85 PRO A C 1
ATOM 646 O O . PRO A 1 85 ? 12.589 -1.328 9.525 1.00 41.06 85 PRO A O 1
ATOM 649 N N . TRP A 1 86 ? 11.129 0.262 10.151 1.00 40.00 86 TRP A N 1
ATOM 650 C CA . TRP A 1 86 ? 11.895 1.429 9.711 1.00 40.00 86 TRP A CA 1
ATOM 651 C C . TRP A 1 86 ? 12.675 2.132 10.832 1.00 40.00 86 TRP A C 1
ATOM 653 O O . TRP A 1 86 ? 13.411 3.077 10.547 1.00 40.00 86 TRP A O 1
ATOM 663 N N . GLY A 1 87 ? 12.580 1.656 12.079 1.00 46.06 87 GLY A N 1
ATOM 664 C CA . GLY A 1 87 ? 13.363 2.125 13.225 1.00 46.06 87 GLY A CA 1
ATOM 665 C C . GLY A 1 87 ? 13.036 3.538 13.714 1.00 46.06 87 GLY A C 1
ATOM 666 O O . GLY A 1 87 ? 13.805 4.081 14.511 1.00 46.06 87 GLY A O 1
ATOM 667 N N . ASN A 1 88 ? 11.931 4.137 13.257 1.00 44.03 88 ASN A N 1
ATOM 668 C CA . ASN A 1 88 ? 11.670 5.566 13.430 1.00 44.03 88 ASN A CA 1
ATOM 669 C C . ASN A 1 88 ? 10.368 5.873 14.186 1.00 44.03 88 ASN A C 1
ATOM 671 O O . ASN A 1 88 ? 10.290 6.938 14.797 1.00 44.03 88 ASN A O 1
ATOM 675 N N . ASP A 1 89 ? 9.388 4.965 14.205 1.00 51.38 89 ASP A N 1
ATOM 676 C CA . ASP A 1 89 ? 8.075 5.216 14.812 1.00 51.38 89 ASP A CA 1
ATOM 677 C C . ASP A 1 89 ? 7.746 4.251 15.959 1.00 51.38 89 ASP A C 1
ATOM 679 O O . ASP A 1 89 ? 7.027 3.263 15.824 1.00 51.38 89 ASP A O 1
ATOM 683 N N . VAL A 1 90 ? 8.233 4.582 17.155 1.00 51.31 90 VAL A N 1
ATOM 684 C CA . VAL A 1 90 ? 7.668 4.037 18.395 1.00 51.31 90 VAL A CA 1
ATOM 685 C C . VAL A 1 90 ? 6.341 4.758 18.635 1.00 51.31 90 VAL A C 1
ATOM 687 O O . VAL A 1 90 ? 6.322 5.830 19.244 1.00 51.31 90 VAL A O 1
ATOM 690 N N . SER A 1 91 ? 5.219 4.218 18.148 1.00 61.19 91 SER A N 1
ATOM 691 C CA . SER A 1 91 ? 3.917 4.800 18.482 1.00 61.19 91 SER A CA 1
ATOM 692 C C . SER A 1 91 ? 3.555 4.434 19.917 1.00 61.19 91 SER A C 1
ATOM 694 O O . SER A 1 91 ? 3.095 3.332 20.203 1.00 61.19 91 SER A O 1
ATOM 696 N N . ILE A 1 92 ? 3.797 5.363 20.833 1.00 71.94 92 ILE A N 1
ATOM 697 C CA . ILE A 1 92 ? 3.354 5.235 22.218 1.00 71.94 92 ILE A CA 1
ATOM 698 C C . ILE A 1 92 ? 1.827 5.419 22.230 1.00 71.94 92 ILE A C 1
ATOM 700 O O . ILE A 1 92 ? 1.349 6.357 21.576 1.00 71.94 92 ILE A O 1
ATOM 704 N N . PRO A 1 93 ? 1.066 4.575 22.955 1.00 84.62 93 PRO A N 1
ATOM 705 C CA . PRO A 1 93 ? -0.372 4.737 23.090 1.00 84.62 93 PRO A CA 1
ATOM 706 C C . PRO A 1 93 ? -0.736 6.130 23.594 1.00 84.62 93 PRO A C 1
ATOM 708 O O . PRO A 1 93 ? -0.132 6.646 24.536 1.00 84.62 93 PRO A O 1
ATOM 711 N N . GLN A 1 94 ? -1.707 6.763 22.942 1.00 87.94 94 GLN A N 1
ATOM 712 C CA . GLN A 1 94 ? -2.145 8.118 23.253 1.00 87.94 94 GLN A CA 1
ATOM 713 C C . GLN A 1 94 ? -3.667 8.184 23.423 1.00 87.94 94 GLN A C 1
ATOM 715 O O . GLN A 1 94 ? -4.419 7.335 22.947 1.00 87.94 94 GLN A O 1
ATOM 720 N N . THR A 1 95 ? -4.132 9.238 24.094 1.00 92.12 95 THR A N 1
ATOM 721 C CA . THR A 1 95 ? -5.561 9.573 24.197 1.00 92.12 95 THR A CA 1
ATOM 722 C C . THR A 1 95 ? -6.044 10.305 22.946 1.00 92.12 95 THR A C 1
ATOM 724 O O . THR A 1 95 ? -5.365 11.219 22.480 1.00 92.12 95 THR A O 1
ATOM 727 N N . TRP A 1 96 ? -7.222 9.977 22.434 1.00 93.69 96 TRP A N 1
ATOM 728 C CA . TRP A 1 96 ? -7.823 10.604 21.254 1.00 93.69 96 TRP A CA 1
ATOM 729 C C . TRP A 1 96 ? -9.226 11.112 21.563 1.00 93.69 96 TRP A C 1
ATOM 731 O O . TRP A 1 96 ? -9.855 10.668 22.521 1.00 93.69 96 TRP A O 1
ATOM 741 N N . GLU A 1 97 ? -9.707 12.054 20.763 1.00 92.62 97 GLU A N 1
ATOM 742 C CA . GLU A 1 97 ? -11.023 12.675 20.913 1.00 92.62 97 GLU A CA 1
ATOM 743 C C . GLU A 1 97 ? -11.944 12.262 19.760 1.00 92.62 97 GLU A C 1
ATOM 745 O O . GLU A 1 97 ? -11.492 11.756 18.731 1.00 92.62 97 GLU A O 1
ATOM 750 N N . ALA A 1 98 ? -13.246 12.509 19.912 1.00 91.38 98 ALA A N 1
ATOM 751 C CA . ALA A 1 98 ? -14.158 12.440 18.773 1.00 91.38 98 ALA A CA 1
ATOM 752 C C . ALA A 1 98 ? -13.695 13.396 17.656 1.00 91.38 98 ALA A C 1
ATOM 754 O O . ALA A 1 98 ? -13.065 14.418 17.931 1.00 91.38 98 ALA A O 1
ATOM 755 N N . ASP A 1 99 ? -14.014 13.052 16.409 1.00 89.69 99 ASP A N 1
ATOM 756 C CA . ASP A 1 99 ? -13.613 13.766 15.188 1.00 89.69 99 ASP A CA 1
ATOM 757 C C . ASP A 1 99 ? -12.109 13.723 14.847 1.00 89.69 99 ASP A C 1
ATOM 759 O O . ASP A 1 99 ? -11.705 14.255 13.808 1.00 89.69 99 ASP A O 1
ATOM 763 N N . ASP A 1 100 ? -11.272 13.057 15.652 1.00 87.75 100 ASP A N 1
ATOM 764 C CA . ASP A 1 100 ? -9.944 12.643 15.191 1.00 87.75 100 ASP A CA 1
ATOM 765 C C . ASP A 1 100 ? -10.070 11.588 14.080 1.00 87.75 100 ASP A C 1
ATOM 767 O O . ASP A 1 100 ? -11.097 10.918 13.944 1.00 87.75 100 ASP A O 1
ATOM 771 N N . GLU A 1 101 ? -9.043 11.452 13.243 1.00 85.25 101 GLU A N 1
ATOM 772 C CA . GLU A 1 101 ? -9.114 10.637 12.031 1.00 85.25 101 GLU A CA 1
ATOM 773 C C . GLU A 1 101 ? -8.360 9.315 12.192 1.00 85.25 101 GLU A C 1
ATOM 775 O O . GLU A 1 101 ? -7.277 9.255 12.771 1.00 85.25 101 GLU A O 1
ATOM 780 N N . LEU A 1 102 ? -8.927 8.249 11.634 1.00 84.94 102 LEU A N 1
ATOM 781 C CA . LEU A 1 102 ? -8.282 6.956 11.460 1.00 84.94 102 LEU A CA 1
ATOM 782 C C . LEU A 1 102 ? -8.080 6.716 9.961 1.00 84.94 102 LEU A C 1
ATOM 784 O O . LEU A 1 102 ? -9.052 6.640 9.208 1.00 84.94 102 LEU A O 1
ATOM 788 N N . GLN A 1 103 ? -6.825 6.595 9.533 1.00 79.50 103 GLN A N 1
ATOM 789 C CA . GLN A 1 103 ? -6.437 6.411 8.134 1.00 79.50 103 GLN A CA 1
ATOM 790 C C . GLN A 1 103 ? -5.808 5.039 7.916 1.00 79.50 103 GLN A C 1
ATOM 792 O O . GLN A 1 103 ? -5.038 4.555 8.744 1.00 79.50 103 GLN A O 1
ATOM 797 N N . LEU A 1 104 ? -6.136 4.394 6.800 1.00 71.50 104 LEU A N 1
ATOM 798 C CA . LEU A 1 104 ? -5.505 3.138 6.414 1.00 71.50 104 LEU A CA 1
ATOM 799 C C . LEU A 1 104 ? -4.087 3.396 5.903 1.00 71.50 104 LEU A C 1
ATOM 801 O O . LEU A 1 104 ? -3.892 4.206 5.001 1.00 71.50 104 LEU A O 1
ATOM 805 N N . VAL A 1 105 ? -3.121 2.662 6.450 1.00 65.75 105 VAL A N 1
ATOM 806 C CA . VAL A 1 105 ? -1.706 2.747 6.058 1.00 65.75 105 VAL A CA 1
ATOM 807 C C . VAL A 1 105 ? -1.303 1.494 5.295 1.00 65.75 105 VAL A C 1
ATOM 809 O O . VAL A 1 105 ? -0.632 1.582 4.272 1.00 65.75 105 VAL A O 1
ATOM 812 N N . VAL A 1 106 ? -1.748 0.323 5.765 1.00 58.59 106 VAL A N 1
ATOM 813 C CA . VAL A 1 106 ? -1.461 -0.971 5.134 1.00 58.59 106 VAL A CA 1
ATOM 814 C C . VAL A 1 106 ? -2.735 -1.810 5.080 1.00 58.59 106 VAL A C 1
ATOM 816 O O . VAL A 1 106 ? -3.421 -1.999 6.087 1.00 58.59 106 VAL A O 1
ATOM 819 N N . THR A 1 107 ? -3.052 -2.306 3.883 1.00 54.31 107 THR A N 1
ATOM 820 C CA . THR A 1 107 ? -4.144 -3.264 3.650 1.00 54.31 107 THR A CA 1
ATOM 821 C C . THR A 1 107 ? -3.739 -4.640 4.170 1.00 54.31 107 THR A C 1
ATOM 823 O O . THR A 1 107 ? -2.574 -4.993 4.074 1.00 54.31 107 THR A O 1
ATOM 826 N N . ALA A 1 108 ? -4.690 -5.403 4.706 1.00 52.69 108 ALA A N 1
ATOM 827 C CA . ALA A 1 108 ? -4.394 -6.493 5.618 1.00 52.69 108 ALA A CA 1
ATOM 828 C C . ALA A 1 108 ? -3.325 -7.513 5.203 1.00 52.69 108 ALA A C 1
ATOM 830 O O . ALA A 1 108 ? -3.282 -7.970 4.060 1.00 52.69 108 ALA A O 1
ATOM 831 N N . GLU A 1 109 ? -2.535 -7.941 6.188 1.00 43.97 109 GLU A N 1
ATOM 832 C CA . GLU A 1 109 ? -1.546 -9.005 6.032 1.00 43.97 109 GLU A CA 1
ATOM 833 C C . GLU A 1 109 ? -1.670 -10.019 7.181 1.00 43.97 109 GLU A C 1
ATOM 835 O O . GLU A 1 109 ? -1.472 -9.688 8.344 1.00 43.97 109 GLU A O 1
ATOM 840 N N . THR A 1 110 ? -1.984 -11.282 6.879 1.00 44.47 110 THR A N 1
ATOM 841 C CA . THR A 1 110 ? -1.695 -12.403 7.787 1.00 44.47 110 THR A CA 1
ATOM 842 C C . THR A 1 110 ? -0.263 -12.872 7.550 1.00 44.47 110 THR A C 1
ATOM 844 O O . THR A 1 110 ? 0.061 -13.313 6.446 1.00 44.47 110 THR A O 1
ATOM 847 N N . LEU A 1 111 ? 0.576 -12.866 8.590 1.00 46.09 111 LEU A N 1
ATOM 848 C CA . LEU A 1 111 ? 1.843 -13.620 8.615 1.00 46.09 111 LEU A CA 1
ATOM 849 C C . LEU A 1 111 ? 1.698 -14.982 9.315 1.00 46.09 111 LEU A C 1
ATOM 851 O O . LEU A 1 111 ? 2.599 -15.821 9.253 1.00 46.09 111 LEU A O 1
ATOM 855 N N . GLU A 1 112 ? 0.558 -15.238 9.962 1.00 39.44 112 GLU A N 1
ATOM 856 C CA . GLU A 1 112 ? 0.310 -16.500 10.649 1.00 39.44 112 GLU A CA 1
ATOM 857 C C . GLU A 1 112 ? 0.114 -17.637 9.628 1.00 39.44 112 GLU A C 1
ATOM 859 O O . GLU A 1 112 ? -0.745 -17.586 8.746 1.00 39.44 112 GLU A O 1
ATOM 864 N N . GLY A 1 113 ? 0.951 -18.675 9.720 1.00 41.19 113 GLY A N 1
ATOM 865 C CA . GLY A 1 113 ? 0.857 -19.861 8.866 1.00 41.19 113 GLY A CA 1
ATOM 866 C C . GLY A 1 113 ? 1.460 -19.730 7.463 1.00 41.19 113 GLY A C 1
ATOM 867 O O . GLY A 1 113 ? 1.198 -20.598 6.627 1.00 41.19 113 GLY A O 1
ATOM 868 N N . ILE A 1 114 ? 2.267 -18.699 7.177 1.00 42.25 114 ILE A N 1
ATOM 869 C CA . ILE A 1 114 ? 3.113 -18.678 5.972 1.00 42.25 114 ILE A CA 1
ATOM 870 C C . ILE A 1 114 ? 4.364 -19.527 6.250 1.00 42.25 114 ILE A C 1
ATOM 872 O O . ILE A 1 114 ? 5.171 -19.144 7.096 1.00 42.25 114 ILE A O 1
ATOM 876 N N . PRO A 1 115 ? 4.561 -20.669 5.562 1.00 44.94 115 PRO A N 1
ATOM 877 C CA . PRO A 1 115 ? 5.821 -21.397 5.645 1.00 44.94 115 PRO A CA 1
ATOM 878 C C . PRO A 1 115 ? 6.923 -20.499 5.082 1.00 44.94 115 PRO A C 1
ATOM 880 O O . PRO A 1 115 ? 6.753 -20.018 3.966 1.00 44.94 115 PRO A O 1
ATOM 883 N N . ASP A 1 116 ? 8.024 -20.285 5.808 1.00 43.62 116 ASP A N 1
ATOM 884 C CA . ASP A 1 116 ? 9.235 -19.650 5.270 1.00 43.62 116 ASP A CA 1
ATOM 885 C C . ASP A 1 116 ? 10.093 -20.724 4.578 1.00 43.62 116 ASP A C 1
ATOM 887 O O . ASP A 1 116 ? 10.847 -21.434 5.250 1.00 43.62 116 ASP A O 1
ATOM 891 N N . PRO A 1 117 ? 10.010 -20.893 3.244 1.00 42.28 117 PRO A N 1
ATOM 892 C CA . PRO A 1 117 ? 10.774 -21.911 2.536 1.00 42.28 117 PRO A CA 1
ATOM 893 C C . PRO A 1 117 ? 12.232 -21.467 2.342 1.00 42.28 117 PRO A C 1
ATOM 895 O O . PRO A 1 117 ? 13.056 -22.262 1.894 1.00 42.28 117 PRO A O 1
ATOM 898 N N . SER A 1 118 ? 12.539 -20.196 2.633 1.00 40.72 118 SER A N 1
ATOM 899 C CA . SER A 1 118 ? 13.847 -19.579 2.436 1.00 40.72 118 SER A CA 1
ATOM 900 C C . SER A 1 118 ? 14.760 -19.753 3.655 1.00 40.72 118 SER A C 1
ATOM 902 O O . SER A 1 118 ? 15.977 -19.814 3.500 1.00 40.72 118 SER A O 1
ATOM 904 N N . GLY A 1 119 ? 14.178 -19.901 4.853 1.00 47.91 119 GLY A N 1
ATOM 905 C CA . GLY A 1 119 ? 14.891 -20.138 6.112 1.00 47.91 119 GLY A CA 1
ATOM 906 C C . GLY A 1 119 ? 15.709 -18.942 6.604 1.00 47.91 119 GLY A C 1
ATOM 907 O O . GLY A 1 119 ? 16.558 -19.100 7.481 1.00 47.91 119 GLY A O 1
ATOM 908 N N . PHE A 1 120 ? 15.492 -17.763 6.024 1.00 40.75 120 PHE A N 1
ATOM 909 C CA . PHE A 1 120 ? 16.241 -16.549 6.336 1.00 40.75 120 PHE A CA 1
ATOM 910 C C . PHE A 1 120 ? 15.592 -15.703 7.433 1.00 40.75 120 PHE A C 1
ATOM 912 O O . PHE A 1 120 ? 16.201 -14.727 7.870 1.00 40.75 120 PHE A O 1
ATOM 919 N N . MET A 1 121 ? 14.397 -16.070 7.904 1.00 42.81 121 MET A N 1
ATOM 920 C CA . MET A 1 121 ? 13.686 -15.328 8.939 1.00 42.81 121 MET A CA 1
ATOM 921 C C . MET A 1 121 ? 13.592 -16.113 10.263 1.00 42.81 121 MET A C 1
ATOM 923 O O . MET A 1 121 ? 13.517 -17.347 10.261 1.00 42.81 121 MET A O 1
ATOM 927 N N . PRO A 1 122 ? 13.604 -15.428 11.424 1.00 45.97 122 PRO A N 1
ATOM 928 C CA . PRO A 1 122 ? 13.507 -16.086 12.723 1.00 45.97 122 PRO A CA 1
ATOM 929 C C . PRO A 1 122 ? 12.129 -16.737 12.906 1.00 45.97 122 PRO A C 1
ATOM 931 O O . PRO A 1 122 ? 11.098 -16.066 12.899 1.00 45.97 122 PRO A O 1
ATOM 934 N N . THR A 1 123 ? 12.118 -18.058 13.104 1.00 52.69 123 THR A N 1
ATOM 935 C CA . THR A 1 123 ? 10.902 -18.849 13.347 1.00 52.69 123 THR A CA 1
ATOM 936 C C . THR A 1 123 ? 10.964 -19.603 14.680 1.00 52.69 123 THR A C 1
ATOM 938 O O . THR A 1 123 ? 12.038 -19.957 15.165 1.00 52.69 123 THR A O 1
ATOM 941 N N . SER A 1 124 ? 9.802 -19.900 15.268 1.00 43.28 124 SER A N 1
ATOM 942 C CA . SER A 1 124 ? 9.616 -20.893 16.333 1.00 43.28 124 SER A CA 1
ATOM 943 C C . SER A 1 124 ? 8.514 -21.856 15.917 1.00 43.28 124 SER A C 1
ATOM 945 O O . SER A 1 124 ? 7.420 -21.438 15.550 1.00 43.28 124 SER A O 1
ATOM 947 N N . GLY A 1 125 ? 8.808 -23.158 15.913 1.00 52.78 125 GLY A N 1
ATOM 948 C CA . GLY A 1 125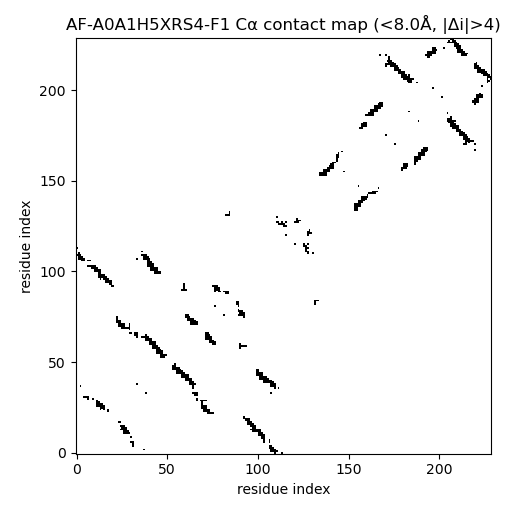 ? 7.842 -24.176 15.484 1.00 52.78 125 GLY A CA 1
ATOM 949 C C . GLY A 1 125 ? 7.410 -24.073 14.013 1.00 52.78 125 GLY A C 1
ATOM 950 O O . GLY A 1 125 ? 6.378 -24.631 13.658 1.00 52.78 125 GLY A O 1
ATOM 951 N N . GLY A 1 12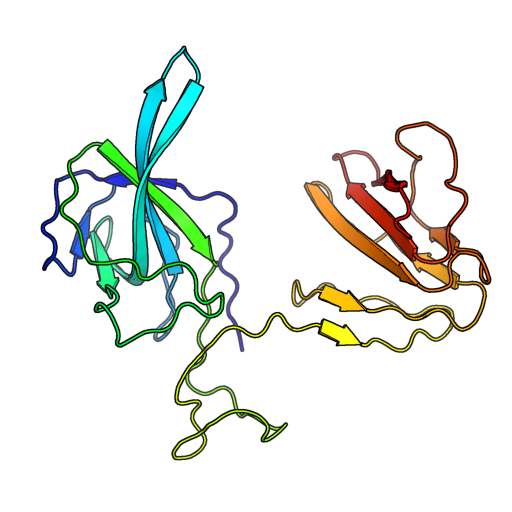6 ? 8.181 -23.379 13.165 1.00 44.53 126 GLY A N 1
ATOM 952 C CA . GLY A 1 126 ? 7.823 -23.103 11.766 1.00 44.53 126 GLY A CA 1
ATOM 953 C C . GLY A 1 126 ? 7.000 -21.827 11.560 1.00 44.53 126 GLY A C 1
ATOM 954 O O . GLY A 1 126 ? 6.608 -21.545 10.432 1.00 44.53 126 GLY A O 1
ATOM 955 N N . THR A 1 127 ? 6.773 -21.052 12.622 1.00 42.56 127 THR A N 1
ATOM 956 C CA . THR A 1 127 ? 6.032 -19.785 12.602 1.00 42.56 127 THR A CA 1
ATOM 957 C C . THR A 1 127 ? 6.994 -18.618 12.797 1.00 42.56 127 THR A C 1
ATOM 959 O O . THR A 1 127 ? 7.829 -18.672 13.699 1.00 42.56 127 THR A O 1
ATOM 962 N N . LEU A 1 128 ? 6.899 -17.576 11.968 1.00 44.56 128 LEU A N 1
ATOM 963 C CA . LEU A 1 128 ? 7.707 -16.357 12.096 1.00 44.56 128 LEU A CA 1
ATOM 964 C C . LEU A 1 128 ? 7.424 -15.659 13.431 1.00 44.56 128 LEU A C 1
ATOM 966 O O . LEU A 1 128 ? 6.266 -15.515 13.815 1.00 44.56 128 LEU A O 1
ATOM 970 N N . LEU A 1 129 ? 8.481 -15.280 14.151 1.00 44.19 129 LEU A N 1
ATOM 971 C CA . LEU A 1 129 ? 8.378 -14.722 15.505 1.00 44.19 129 LEU A CA 1
ATOM 972 C C . LEU A 1 129 ? 8.279 -13.194 15.546 1.00 44.19 129 LEU A C 1
ATOM 974 O O . LEU A 1 129 ? 7.845 -12.661 16.562 1.00 44.19 129 LEU A O 1
ATOM 978 N N . ASP A 1 130 ? 8.691 -12.507 14.482 1.00 46.72 130 ASP A N 1
ATOM 979 C CA . ASP A 1 130 ? 8.698 -11.048 14.426 1.00 46.72 130 ASP A CA 1
ATOM 980 C C . ASP A 1 130 ? 8.633 -10.596 12.961 1.00 46.72 130 ASP A C 1
ATOM 982 O O . ASP A 1 130 ? 9.517 -10.897 12.154 1.00 46.72 130 ASP A O 1
ATOM 986 N N . GLY A 1 131 ? 7.517 -9.975 12.594 1.00 41.84 131 GLY A N 1
ATOM 987 C CA . GLY A 1 131 ? 7.186 -9.571 11.234 1.00 41.84 131 GLY A CA 1
ATOM 988 C C . GLY A 1 131 ? 7.702 -8.176 10.924 1.00 41.84 131 GLY A C 1
ATOM 989 O O . GLY A 1 131 ? 6.916 -7.303 10.562 1.00 41.84 131 GLY A O 1
ATOM 990 N N . ALA A 1 132 ? 9.007 -7.946 11.065 1.00 34.12 132 ALA A N 1
ATOM 991 C CA . ALA A 1 132 ? 9.603 -6.743 10.508 1.00 34.12 132 ALA A CA 1
ATOM 992 C C . ALA A 1 132 ? 9.488 -6.817 8.976 1.00 34.12 132 ALA A C 1
ATOM 994 O O . ALA A 1 132 ? 10.151 -7.636 8.333 1.00 34.12 132 ALA A O 1
ATOM 995 N N . ILE A 1 133 ? 8.608 -5.994 8.393 1.00 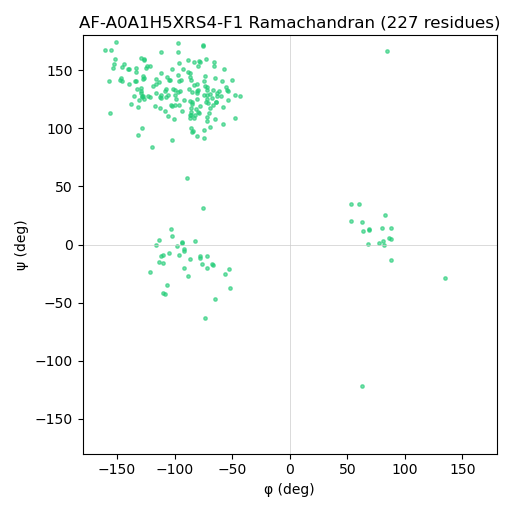37.75 133 ILE A N 1
ATOM 996 C CA . ILE A 1 133 ? 8.400 -5.903 6.945 1.00 37.75 133 ILE A CA 1
ATOM 997 C C . ILE A 1 133 ? 9.733 -5.535 6.300 1.00 37.75 133 ILE A C 1
ATOM 999 O O . ILE A 1 133 ? 10.170 -4.386 6.326 1.00 37.75 133 ILE A O 1
ATOM 1003 N N . THR A 1 134 ? 10.380 -6.523 5.693 1.00 35.97 134 THR A N 1
ATOM 1004 C CA . THR A 1 134 ? 11.447 -6.252 4.742 1.00 35.97 134 THR A CA 1
ATOM 1005 C C . THR A 1 134 ? 10.761 -6.036 3.407 1.00 35.97 134 THR A C 1
ATOM 1007 O O . THR A 1 134 ? 10.125 -6.942 2.878 1.00 35.97 134 THR A O 1
ATOM 1010 N N . GLU A 1 135 ? 10.844 -4.818 2.884 1.00 36.03 135 GLU A N 1
ATOM 1011 C CA . GLU A 1 135 ? 10.388 -4.475 1.542 1.00 36.03 135 GLU A CA 1
ATOM 1012 C C . GLU A 1 135 ? 10.922 -5.511 0.532 1.00 36.03 135 GLU A C 1
ATOM 1014 O O . GLU A 1 135 ? 12.128 -5.593 0.280 1.00 36.03 135 GLU A O 1
ATOM 1019 N N . PHE A 1 136 ? 10.039 -6.359 -0.010 1.00 30.88 136 PHE A N 1
ATOM 1020 C CA . PHE A 1 136 ? 10.451 -7.437 -0.904 1.00 30.88 136 PHE A CA 1
ATOM 1021 C C . PHE A 1 136 ? 10.868 -6.847 -2.251 1.00 30.88 136 PHE A C 1
ATOM 1023 O O . PHE A 1 136 ? 10.043 -6.407 -3.053 1.00 30.88 136 PHE A O 1
ATOM 1030 N N . THR A 1 137 ? 12.178 -6.839 -2.491 1.00 34.31 137 THR A N 1
ATOM 1031 C CA . THR A 1 137 ? 12.747 -6.610 -3.818 1.00 34.31 137 THR A CA 1
ATOM 1032 C C . THR A 1 137 ? 12.791 -7.947 -4.546 1.00 34.31 137 THR A C 1
ATOM 1034 O O . THR A 1 137 ? 13.696 -8.752 -4.319 1.00 34.31 137 THR A O 1
ATOM 1037 N N . GLU A 1 138 ? 11.833 -8.201 -5.432 1.00 35.03 138 GLU A N 1
ATOM 1038 C CA . GLU A 1 138 ? 11.905 -9.369 -6.306 1.00 35.03 138 GLU A CA 1
ATOM 1039 C C . GLU A 1 138 ? 12.876 -9.062 -7.449 1.00 35.03 138 GLU A C 1
ATOM 1041 O O . GLU A 1 138 ? 12.638 -8.180 -8.271 1.00 35.03 138 GLU A O 1
ATOM 1046 N N . THR A 1 139 ? 14.018 -9.750 -7.490 1.00 36.31 139 THR A N 1
ATOM 1047 C CA . THR A 1 139 ? 14.954 -9.618 -8.614 1.00 36.31 139 THR A CA 1
ATOM 1048 C C . THR A 1 139 ? 14.504 -10.540 -9.737 1.00 36.31 139 THR A C 1
ATOM 1050 O O . THR A 1 139 ? 14.817 -11.729 -9.730 1.00 36.31 139 THR A O 1
ATOM 1053 N N . ILE A 1 140 ? 13.784 -9.985 -10.713 1.00 38.47 140 ILE A N 1
ATOM 1054 C CA . ILE A 1 140 ? 13.441 -10.698 -11.941 1.00 38.47 140 ILE A CA 1
ATOM 1055 C C . ILE A 1 140 ? 14.595 -10.499 -12.922 1.00 38.47 140 ILE A C 1
ATOM 1057 O O . ILE A 1 140 ? 14.839 -9.403 -13.434 1.00 38.47 140 ILE A O 1
ATOM 1061 N N . ASN A 1 141 ? 15.324 -11.576 -13.206 1.00 34.41 141 ASN A N 1
ATOM 1062 C CA . ASN A 1 141 ? 16.262 -11.590 -14.322 1.00 34.41 141 ASN A CA 1
ATOM 1063 C C . ASN A 1 141 ? 15.446 -11.560 -15.623 1.00 34.41 141 ASN A C 1
ATOM 1065 O O . ASN A 1 141 ? 14.900 -12.585 -16.030 1.00 34.41 141 ASN A O 1
ATOM 1069 N N . ALA A 1 142 ? 15.331 -10.393 -16.263 1.00 36.28 142 ALA A N 1
ATOM 1070 C CA . ALA A 1 142 ? 14.651 -10.292 -17.551 1.00 36.28 142 ALA A CA 1
ATOM 1071 C C . ALA A 1 142 ? 15.408 -11.095 -18.611 1.00 36.28 142 ALA A C 1
ATOM 1073 O O . ALA A 1 142 ? 16.567 -10.808 -18.916 1.00 36.28 142 ALA A O 1
ATOM 1074 N N . ALA A 1 143 ? 14.716 -12.042 -19.234 1.00 42.69 143 ALA A N 1
ATOM 1075 C CA . ALA A 1 143 ? 14.961 -12.369 -20.630 1.00 42.69 143 ALA A CA 1
ATOM 1076 C C . ALA A 1 143 ? 14.088 -11.451 -21.506 1.00 42.69 143 ALA A C 1
ATOM 1078 O O . ALA A 1 143 ? 13.081 -10.911 -21.041 1.00 42.69 143 ALA A O 1
ATOM 1079 N N . ALA A 1 144 ? 14.457 -11.264 -22.776 1.00 42.94 144 ALA A N 1
ATOM 1080 C CA . ALA A 1 144 ? 13.636 -10.508 -23.721 1.00 42.94 144 ALA A CA 1
ATOM 1081 C C . ALA A 1 144 ? 12.201 -11.077 -23.763 1.00 42.94 144 ALA A C 1
ATOM 1083 O O . ALA A 1 144 ? 12.021 -12.270 -24.001 1.00 42.94 144 ALA A O 1
ATOM 1084 N N . GLY A 1 145 ? 11.196 -10.226 -23.519 1.00 46.25 145 GLY A N 1
ATOM 1085 C CA . GLY A 1 145 ? 9.782 -10.624 -23.468 1.00 46.25 145 GLY A CA 1
ATOM 1086 C C . GLY A 1 145 ? 9.275 -11.091 -22.097 1.00 46.25 145 GLY A C 1
ATOM 1087 O O . GLY A 1 145 ? 8.212 -11.700 -22.032 1.00 46.25 145 GLY A O 1
ATOM 1088 N N . ALA A 1 146 ? 10.010 -10.840 -21.009 1.00 48.41 146 ALA A N 1
ATOM 1089 C CA . ALA A 1 146 ? 9.531 -11.128 -19.658 1.00 48.41 146 ALA A CA 1
ATOM 1090 C C . ALA A 1 146 ? 8.291 -10.283 -19.299 1.00 48.41 146 ALA A C 1
ATOM 1092 O O . ALA A 1 146 ? 8.335 -9.054 -19.316 1.00 48.41 146 ALA A O 1
ATOM 1093 N N . THR A 1 147 ? 7.200 -10.957 -18.940 1.00 49.75 147 THR A N 1
ATOM 1094 C CA . THR A 1 147 ? 6.007 -10.360 -18.323 1.00 49.75 147 THR A CA 1
ATOM 1095 C C . THR A 1 147 ? 6.239 -10.155 -16.828 1.00 49.75 147 THR A C 1
ATOM 1097 O O . THR A 1 147 ? 6.704 -11.074 -16.153 1.00 49.75 147 THR A O 1
ATOM 1100 N N . LEU A 1 148 ? 5.916 -8.967 -16.309 1.00 51.25 148 LEU A N 1
ATOM 1101 C CA . LEU A 1 148 ? 5.979 -8.683 -14.871 1.00 51.25 148 LEU A CA 1
ATOM 1102 C C . LEU A 1 148 ? 4.825 -9.379 -14.138 1.00 51.25 148 LEU A C 1
ATOM 1104 O O . LEU A 1 148 ? 3.682 -9.309 -14.589 1.00 51.25 148 LEU A O 1
ATOM 1108 N N . ASP A 1 149 ? 5.102 -9.999 -12.989 1.00 50.22 149 ASP A N 1
ATOM 1109 C CA . ASP A 1 149 ? 4.049 -10.529 -12.116 1.00 50.22 149 ASP A CA 1
ATOM 1110 C C . ASP A 1 149 ? 3.458 -9.386 -11.286 1.00 50.22 149 ASP A C 1
ATOM 1112 O O . ASP A 1 149 ? 3.971 -9.005 -10.237 1.00 50.22 149 ASP A O 1
ATOM 1116 N N . ARG A 1 150 ? 2.377 -8.782 -11.779 1.00 52.78 150 ARG A N 1
ATOM 1117 C CA . ARG A 1 150 ? 1.715 -7.644 -11.121 1.00 52.78 150 ARG A CA 1
ATOM 1118 C C . ARG A 1 150 ? 0.755 -8.064 -10.000 1.00 52.78 150 ARG A C 1
ATOM 1120 O O . ARG A 1 150 ? 0.103 -7.205 -9.409 1.00 52.78 150 ARG A O 1
ATOM 1127 N N . GLY A 1 151 ? 0.659 -9.361 -9.688 1.00 44.97 151 GLY A N 1
ATOM 1128 C CA . GLY A 1 151 ? -0.287 -9.899 -8.708 1.00 44.97 151 GLY A CA 1
ATOM 1129 C C . GLY A 1 151 ? 0.047 -9.572 -7.250 1.00 44.97 151 GLY A C 1
ATOM 1130 O O . GLY A 1 151 ? -0.845 -9.610 -6.402 1.00 44.97 151 GLY A O 1
ATOM 1131 N N . THR A 1 152 ? 1.303 -9.227 -6.947 1.00 40.56 152 THR A N 1
ATOM 1132 C CA . THR A 1 152 ? 1.811 -9.135 -5.565 1.00 40.56 152 THR A CA 1
ATOM 1133 C C . THR A 1 152 ? 2.103 -7.716 -5.076 1.00 40.56 152 THR A C 1
ATOM 1135 O O . THR A 1 152 ? 2.345 -7.535 -3.888 1.00 40.56 152 THR A O 1
ATOM 1138 N N . GLY A 1 153 ? 2.069 -6.694 -5.942 1.00 42.34 153 GLY A N 1
ATOM 1139 C CA . GLY A 1 153 ? 2.346 -5.301 -5.547 1.00 42.34 153 GLY A CA 1
ATOM 1140 C C . GLY A 1 153 ? 3.777 -5.033 -5.043 1.00 42.34 153 GLY A C 1
ATOM 1141 O O . GLY A 1 153 ? 4.023 -3.969 -4.481 1.00 42.34 153 GLY A O 1
ATOM 1142 N N . GLY A 1 154 ? 4.713 -5.974 -5.223 1.00 45.59 154 GLY A N 1
ATOM 1143 C CA . GLY A 1 154 ? 6.109 -5.846 -4.791 1.00 45.59 154 GLY A CA 1
ATOM 1144 C C . GLY A 1 154 ? 6.977 -4.989 -5.723 1.00 45.59 154 GLY A C 1
ATOM 1145 O O . GLY A 1 154 ? 6.684 -4.836 -6.911 1.00 45.59 154 GLY A O 1
ATOM 1146 N N . LYS A 1 155 ? 8.091 -4.457 -5.196 1.00 45.94 155 LYS A N 1
ATOM 1147 C CA . LYS A 1 155 ? 9.114 -3.768 -5.999 1.00 45.94 155 LYS A CA 1
ATOM 1148 C C . LYS A 1 155 ? 9.884 -4.801 -6.822 1.00 45.94 155 LYS A C 1
ATOM 1150 O O . LYS A 1 155 ? 10.677 -5.570 -6.284 1.00 45.94 155 LYS A O 1
ATOM 1155 N N . GLN A 1 156 ? 9.680 -4.804 -8.135 1.00 49.94 156 GLN A N 1
ATOM 1156 C CA . GLN A 1 156 ? 10.401 -5.687 -9.051 1.00 49.94 156 GLN A CA 1
ATOM 1157 C C . GLN A 1 156 ? 11.663 -4.996 -9.572 1.00 49.94 156 GLN A C 1
ATOM 1159 O O . GLN A 1 156 ? 11.621 -3.899 -10.130 1.00 49.94 156 GLN A O 1
ATOM 1164 N N . LYS A 1 157 ? 12.812 -5.645 -9.385 1.00 52.00 157 LYS A N 1
ATOM 1165 C CA . LYS A 1 157 ? 14.096 -5.220 -9.937 1.00 52.00 157 LYS A CA 1
ATOM 1166 C C . LYS A 1 157 ? 14.319 -5.934 -11.261 1.00 52.00 157 LYS A C 1
ATOM 1168 O O . LYS A 1 157 ? 14.537 -7.143 -11.283 1.00 52.00 157 LYS A O 1
ATOM 1173 N N . LEU A 1 158 ? 14.345 -5.156 -12.338 1.00 54.78 158 LEU A N 1
ATOM 1174 C CA . LEU A 1 158 ? 14.708 -5.608 -13.674 1.00 54.78 158 LEU A CA 1
ATOM 1175 C C . LEU A 1 158 ? 16.143 -5.173 -13.985 1.00 54.78 158 LEU A C 1
ATOM 1177 O O . LEU A 1 158 ? 16.445 -3.982 -13.994 1.00 54.78 158 LEU A O 1
ATOM 1181 N N . THR A 1 159 ? 17.049 -6.120 -14.229 1.00 57.59 159 THR A N 1
ATOM 1182 C CA . THR A 1 159 ? 18.378 -5.816 -14.788 1.00 57.59 159 THR A CA 1
ATOM 1183 C C . THR A 1 159 ? 18.388 -6.181 -16.263 1.00 57.59 159 THR A C 1
ATOM 1185 O O . THR A 1 159 ? 18.159 -7.335 -16.623 1.00 57.59 159 THR A O 1
ATOM 1188 N N . LEU A 1 160 ? 18.635 -5.189 -17.116 1.00 58.34 160 LEU A N 1
ATOM 1189 C CA . LEU A 1 160 ? 18.673 -5.376 -18.561 1.00 58.34 160 LEU A CA 1
ATOM 1190 C C . LEU A 1 160 ? 20.032 -5.946 -18.977 1.00 58.34 160 LEU A C 1
ATOM 1192 O O . LEU A 1 160 ? 21.079 -5.426 -18.596 1.00 58.34 160 LEU A O 1
ATOM 1196 N N . THR A 1 161 ? 20.012 -7.010 -19.781 1.00 64.75 161 THR A N 1
ATOM 1197 C CA . THR A 1 161 ? 21.214 -7.605 -20.405 1.00 64.75 161 THR A CA 1
ATOM 1198 C C . THR A 1 161 ? 21.191 -7.522 -21.937 1.00 64.75 161 THR A C 1
ATOM 1200 O O . THR A 1 161 ? 22.130 -7.966 -22.594 1.00 64.75 161 THR A O 1
ATOM 1203 N N . ALA A 1 162 ? 20.116 -6.956 -22.497 1.00 69.81 162 ALA A N 1
ATOM 1204 C CA . ALA A 1 162 ? 19.895 -6.687 -23.913 1.00 69.81 162 ALA A CA 1
ATOM 1205 C C . ALA A 1 162 ? 18.789 -5.624 -24.071 1.00 69.81 162 ALA A C 1
ATOM 1207 O O . ALA A 1 162 ? 18.039 -5.354 -23.125 1.00 69.81 162 ALA A O 1
ATOM 1208 N N . ASN A 1 163 ? 18.637 -5.070 -25.280 1.00 78.69 163 ASN A N 1
ATOM 1209 C CA . ASN A 1 163 ? 17.487 -4.224 -25.621 1.00 78.69 163 ASN A CA 1
ATOM 1210 C C . ASN A 1 163 ? 16.178 -4.959 -25.303 1.00 78.69 163 ASN A C 1
ATOM 1212 O O . ASN A 1 163 ? 16.007 -6.122 -25.673 1.00 78.69 163 ASN A O 1
ATOM 1216 N N . THR A 1 164 ? 15.261 -4.284 -24.618 1.00 75.25 164 THR A N 1
ATOM 1217 C CA . THR A 1 164 ? 14.052 -4.899 -24.051 1.00 75.25 164 THR A CA 1
ATOM 1218 C C . THR A 1 164 ? 12.833 -4.042 -24.365 1.00 75.25 164 THR A C 1
ATOM 1220 O O . THR A 1 164 ? 12.941 -2.830 -24.481 1.00 75.25 164 THR A O 1
ATOM 1223 N N . THR A 1 165 ? 11.662 -4.654 -24.526 1.00 78.56 165 THR A N 1
ATOM 1224 C CA . THR A 1 165 ? 10.387 -3.930 -24.650 1.00 78.56 165 THR A CA 1
ATOM 1225 C C . THR A 1 165 ? 9.539 -4.215 -23.421 1.00 78.56 165 THR A C 1
ATOM 1227 O O . THR A 1 165 ? 9.337 -5.383 -23.094 1.00 78.56 165 THR A O 1
ATOM 1230 N N . LEU A 1 166 ? 9.068 -3.167 -22.745 1.00 78.88 166 LEU A N 1
ATOM 1231 C CA . LEU A 1 166 ? 8.077 -3.285 -21.681 1.00 78.88 166 LEU A CA 1
ATOM 1232 C C . LEU A 1 166 ? 6.689 -3.430 -22.299 1.00 78.88 166 LEU A C 1
ATOM 1234 O O . LEU A 1 166 ? 6.328 -2.664 -23.193 1.00 78.88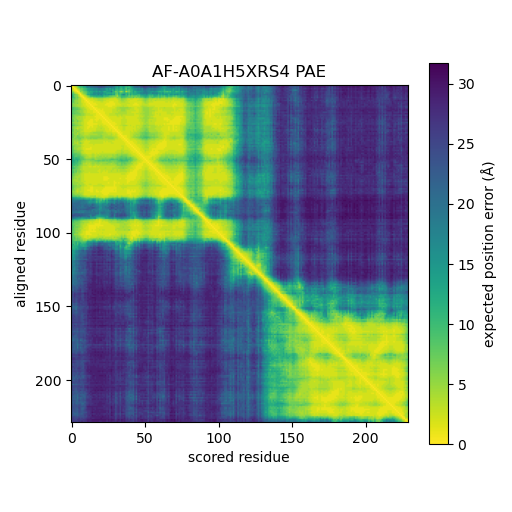 166 LEU A O 1
ATOM 1238 N N . ASP A 1 167 ? 5.914 -4.389 -21.811 1.00 79.31 167 ASP A N 1
ATOM 1239 C CA . ASP A 1 167 ? 4.498 -4.511 -22.139 1.00 79.31 167 ASP A CA 1
ATOM 1240 C C . ASP A 1 167 ? 3.660 -3.836 -21.045 1.00 79.31 167 ASP A C 1
ATOM 1242 O O . ASP A 1 167 ? 3.769 -4.172 -19.862 1.00 79.31 167 ASP A O 1
ATOM 1246 N N . LEU A 1 168 ? 2.881 -2.833 -21.444 1.00 81.38 168 LEU A N 1
ATOM 1247 C CA . LEU A 1 168 ? 2.001 -2.033 -20.594 1.00 81.38 168 LEU A CA 1
ATOM 1248 C C . LEU A 1 168 ? 0.520 -2.261 -20.932 1.00 81.38 168 LEU A C 1
ATOM 1250 O O . LEU A 1 168 ? -0.339 -1.596 -20.362 1.00 81.38 168 LEU A O 1
ATOM 1254 N N . THR A 1 169 ? 0.207 -3.174 -21.858 1.00 81.44 169 THR A N 1
ATOM 1255 C CA . THR A 1 169 ? -1.163 -3.387 -22.368 1.00 81.44 169 THR A CA 1
ATOM 1256 C C . THR A 1 169 ? -2.140 -3.936 -21.330 1.00 81.44 169 THR A C 1
ATOM 1258 O O . THR A 1 169 ? -3.352 -3.849 -21.513 1.00 81.44 169 THR A O 1
ATOM 1261 N N . ASP A 1 170 ? -1.624 -4.489 -20.239 1.00 74.56 170 ASP A N 1
ATOM 1262 C CA . ASP A 1 170 ? -2.372 -5.030 -19.109 1.00 74.56 170 ASP A CA 1
ATOM 1263 C C . ASP A 1 170 ? -2.608 -4.007 -17.983 1.00 74.56 170 ASP A C 1
ATOM 1265 O O . ASP A 1 170 ? -3.270 -4.333 -16.997 1.00 74.56 170 ASP A O 1
ATOM 1269 N N . LEU A 1 171 ? -2.068 -2.784 -18.096 1.00 74.31 171 LEU A N 1
ATOM 1270 C CA . LEU A 1 171 ? -2.295 -1.727 -17.113 1.00 74.31 171 LEU A CA 1
ATOM 1271 C C . LEU A 1 171 ? -3.753 -1.261 -17.224 1.00 74.31 171 LEU A C 1
ATOM 1273 O O . LEU A 1 171 ? -4.152 -0.708 -18.242 1.00 74.31 171 LEU A O 1
ATOM 1277 N N . ALA A 1 172 ? -4.567 -1.507 -16.200 1.00 77.94 172 ALA A N 1
ATOM 1278 C CA . ALA A 1 172 ? -5.973 -1.106 -16.211 1.00 77.94 172 ALA A CA 1
ATOM 1279 C C . ALA A 1 172 ? -6.146 0.365 -15.798 1.00 77.94 172 ALA A C 1
ATOM 1281 O O . ALA A 1 172 ? -5.318 0.912 -15.073 1.00 77.94 172 ALA A O 1
ATOM 1282 N N . ALA A 1 173 ? -7.260 0.986 -16.197 1.00 79.25 173 ALA A N 1
ATOM 1283 C CA . ALA A 1 173 ? -7.609 2.357 -15.817 1.00 79.25 173 ALA A CA 1
ATOM 1284 C C . ALA A 1 173 ? -7.453 2.618 -14.306 1.00 79.25 173 ALA A C 1
ATOM 1286 O O . ALA A 1 173 ? -7.981 1.875 -13.475 1.00 79.25 173 ALA A O 1
ATOM 1287 N N . GLY A 1 174 ? -6.731 3.687 -13.961 1.00 72.25 174 GLY A N 1
ATOM 1288 C CA . GLY A 1 174 ? -6.416 4.075 -12.585 1.00 72.25 174 GLY A CA 1
ATOM 1289 C C . GLY A 1 174 ? -5.242 3.322 -11.949 1.00 72.25 174 GLY A C 1
ATOM 1290 O O . GLY A 1 174 ? -4.960 3.548 -10.774 1.00 72.25 174 GLY A O 1
ATOM 1291 N N . GLN A 1 175 ? -4.565 2.428 -12.677 1.00 73.69 175 GLN A N 1
ATOM 1292 C CA . GLN A 1 175 ? -3.354 1.753 -12.204 1.00 73.69 175 GLN A CA 1
ATOM 1293 C C . GLN A 1 175 ? -2.084 2.495 -12.622 1.00 73.69 175 GLN A C 1
ATOM 1295 O O . GLN A 1 175 ? -2.022 3.100 -13.695 1.00 73.69 175 GLN A O 1
ATOM 1300 N N . SER A 1 176 ? -1.048 2.348 -11.794 1.00 75.38 176 SER A N 1
ATOM 1301 C CA . SER A 1 176 ? 0.288 2.887 -12.037 1.00 75.38 176 SER A CA 1
ATOM 1302 C C . SER A 1 176 ? 1.365 1.843 -11.760 1.00 75.38 176 SER A C 1
ATOM 1304 O O . SER A 1 176 ? 1.194 0.955 -10.922 1.00 75.38 176 SER A O 1
ATOM 1306 N N . VAL A 1 177 ? 2.495 1.972 -12.449 1.00 71.50 177 VAL A N 1
ATOM 1307 C CA . VAL A 1 177 ? 3.707 1.180 -12.224 1.00 71.50 177 VAL A CA 1
ATOM 1308 C C . VAL A 1 177 ? 4.939 2.077 -12.334 1.00 71.50 177 VAL A C 1
ATOM 1310 O O . VAL A 1 177 ? 5.032 2.914 -13.231 1.00 71.50 177 VAL A O 1
ATOM 1313 N N . SER A 1 178 ? 5.906 1.891 -11.435 1.00 77.06 178 SER A N 1
ATOM 1314 C CA . SER A 1 178 ? 7.175 2.626 -11.441 1.00 77.06 178 SER A CA 1
ATOM 1315 C C . SER A 1 178 ? 8.345 1.678 -11.682 1.00 77.06 178 SER A C 1
ATOM 1317 O O . SER A 1 178 ? 8.418 0.594 -11.101 1.00 77.06 178 SER A O 1
ATOM 1319 N N . TYR A 1 179 ? 9.291 2.109 -12.509 1.00 74.19 179 TYR A N 1
ATOM 1320 C CA . TYR A 1 179 ? 10.486 1.364 -12.875 1.00 74.19 179 TYR A CA 1
ATOM 1321 C C . TYR A 1 179 ? 11.740 2.122 -12.456 1.00 74.19 179 TYR A C 1
ATOM 1323 O O . TYR A 1 179 ? 11.872 3.317 -12.712 1.00 74.19 179 TYR A O 1
ATOM 1331 N N . LYS A 1 180 ? 12.700 1.392 -11.885 1.00 75.75 180 LYS A N 1
ATOM 1332 C CA . LYS A 1 180 ? 14.092 1.829 -11.759 1.00 75.75 180 LYS A CA 1
ATOM 1333 C C . LYS A 1 180 ? 14.937 1.056 -12.762 1.00 75.75 180 LYS A C 1
ATOM 1335 O O . LYS A 1 180 ? 15.160 -0.141 -12.592 1.00 75.75 180 LYS A O 1
ATOM 1340 N N . VAL A 1 181 ? 15.426 1.740 -13.783 1.00 75.62 181 VAL A N 1
ATOM 1341 C CA . VAL A 1 181 ? 16.332 1.177 -14.784 1.00 75.62 181 VAL A CA 1
ATOM 1342 C C . VAL A 1 181 ? 17.767 1.321 -14.286 1.00 75.62 181 VAL A C 1
ATOM 1344 O O . VAL A 1 181 ? 18.151 2.389 -13.818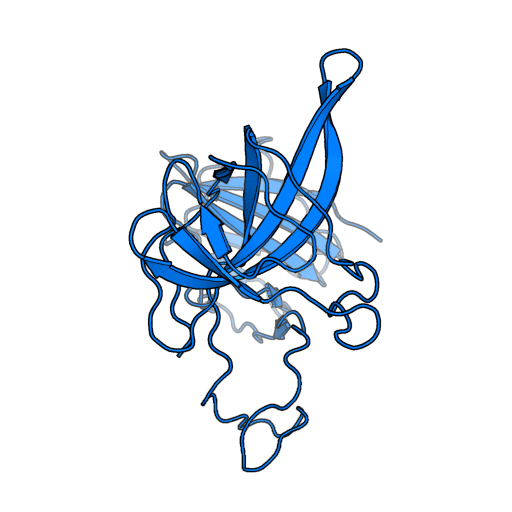 1.00 75.62 181 VAL A O 1
ATOM 1347 N N . ILE A 1 182 ? 18.556 0.250 -14.388 1.00 74.00 182 ILE A N 1
ATOM 1348 C CA . ILE A 1 182 ? 20.003 0.248 -14.137 1.00 74.00 182 ILE A CA 1
ATOM 1349 C C . ILE A 1 182 ? 20.692 -0.265 -15.409 1.00 74.00 182 ILE A C 1
ATOM 1351 O O . ILE A 1 182 ? 20.326 -1.327 -15.914 1.00 74.00 182 ILE A O 1
ATOM 1355 N N . GLY A 1 183 ? 21.670 0.484 -15.921 1.00 70.06 183 GLY A N 1
ATOM 1356 C CA . GLY A 1 183 ? 22.324 0.262 -17.217 1.00 70.06 183 GLY A CA 1
ATOM 1357 C C . GLY A 1 183 ? 21.555 0.836 -18.414 1.00 70.06 183 GLY A C 1
ATOM 1358 O O . GLY A 1 183 ? 21.680 0.316 -19.524 1.00 70.06 183 GLY A O 1
ATOM 1359 N N . GLY A 1 184 ? 20.729 1.870 -18.203 1.00 73.19 184 GLY A N 1
ATOM 1360 C CA . GLY A 1 184 ? 19.919 2.497 -19.258 1.00 73.19 184 GLY A CA 1
ATOM 1361 C C . GLY A 1 184 ? 20.735 3.245 -20.321 1.00 73.19 184 GLY A C 1
ATOM 1362 O O . GLY A 1 184 ? 20.254 3.463 -21.426 1.00 73.19 184 GLY A O 1
ATOM 1363 N N . ASP A 1 185 ? 21.996 3.553 -20.029 1.00 80.50 185 ASP A N 1
ATOM 1364 C CA . ASP A 1 185 ? 22.970 4.093 -20.982 1.00 80.50 185 ASP A CA 1
ATOM 1365 C C . ASP A 1 185 ? 23.560 3.030 -21.933 1.00 80.50 185 ASP A C 1
ATOM 1367 O O . ASP A 1 185 ? 24.221 3.372 -22.915 1.00 80.50 185 ASP A O 1
ATOM 1371 N N . THR A 1 186 ? 23.321 1.741 -21.658 1.00 78.81 186 THR A N 1
ATOM 1372 C CA . THR A 1 186 ? 23.879 0.607 -22.412 1.00 78.81 186 THR A CA 1
ATOM 1373 C C . THR A 1 186 ? 22.836 -0.090 -23.291 1.00 78.81 186 THR A C 1
ATOM 1375 O O . THR A 1 186 ? 23.161 -0.547 -24.388 1.00 78.81 186 THR A O 1
ATOM 1378 N N . TRP A 1 187 ? 21.583 -0.172 -22.836 1.00 73.38 187 TRP A N 1
ATOM 1379 C CA . TRP A 1 187 ? 20.504 -0.899 -23.512 1.00 73.38 187 TRP A CA 1
ATOM 1380 C C . TRP A 1 187 ? 19.288 -0.008 -23.740 1.00 73.38 187 TRP A C 1
ATOM 1382 O O . TRP A 1 187 ? 18.931 0.796 -22.883 1.00 73.38 187 TRP A O 1
ATOM 1392 N N . THR A 1 188 ? 18.610 -0.181 -24.876 1.00 78.25 188 THR A N 1
ATOM 1393 C CA . THR A 1 188 ? 17.390 0.576 -25.174 1.00 78.25 188 THR A CA 1
ATOM 1394 C C . THR A 1 188 ? 16.140 -0.111 -24.631 1.00 78.25 188 THR A C 1
ATOM 1396 O O . THR A 1 188 ? 16.051 -1.344 -24.581 1.00 78.25 188 THR A O 1
ATOM 1399 N N . LEU A 1 189 ? 15.151 0.708 -24.259 1.00 81.31 189 LEU A N 1
ATOM 1400 C CA . LEU A 1 189 ? 13.827 0.261 -23.841 1.00 81.31 189 LEU A CA 1
ATOM 1401 C C . LEU A 1 189 ? 12.770 0.666 -24.875 1.00 81.31 189 LEU A C 1
ATOM 1403 O O . LEU A 1 189 ? 12.669 1.836 -25.242 1.00 81.31 189 LEU A O 1
ATOM 1407 N N . GLY A 1 190 ? 11.993 -0.306 -25.340 1.00 83.50 190 GLY A N 1
ATOM 1408 C CA . GLY A 1 190 ? 10.746 -0.088 -26.072 1.00 83.50 190 GLY A CA 1
ATOM 1409 C C . GLY A 1 190 ? 9.535 -0.181 -25.144 1.00 83.50 190 GLY A C 1
ATOM 1410 O O . GLY A 1 190 ? 9.637 -0.717 -24.041 1.00 83.50 190 GLY A O 1
ATOM 14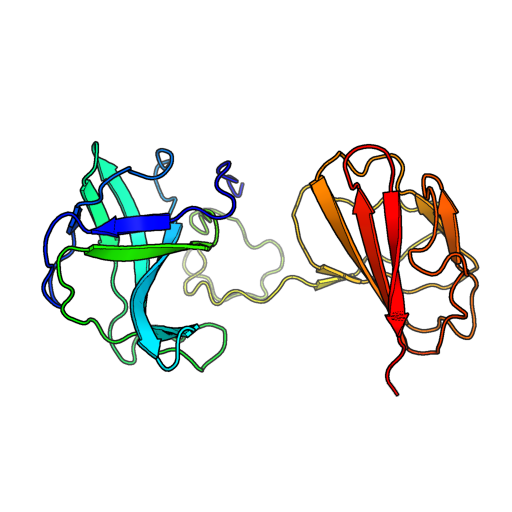11 N N . TYR A 1 191 ? 8.378 0.286 -25.613 1.00 87.94 191 TYR A N 1
ATOM 1412 C CA . TYR A 1 191 ? 7.136 0.293 -24.837 1.00 87.94 191 TYR A CA 1
ATOM 1413 C C . TYR A 1 191 ? 5.965 -0.139 -25.723 1.00 87.94 191 TYR A C 1
ATOM 1415 O O . TYR A 1 191 ? 5.695 0.491 -26.744 1.00 87.94 191 TYR A O 1
ATOM 1423 N N . THR A 1 192 ? 5.277 -1.214 -25.347 1.00 84.69 192 THR A N 1
ATOM 1424 C CA . THR A 1 192 ? 4.033 -1.670 -25.985 1.00 84.69 192 THR A CA 1
ATOM 1425 C C . THR A 1 192 ? 2.859 -1.249 -25.114 1.00 84.69 192 THR A C 1
ATOM 1427 O O . THR A 1 192 ? 2.914 -1.419 -23.903 1.00 84.69 192 THR A O 1
ATOM 1430 N N . GLY A 1 193 ? 1.809 -0.682 -25.709 1.00 87.25 193 GLY A N 1
ATOM 1431 C CA . GLY A 1 193 ? 0.643 -0.185 -24.966 1.00 87.25 193 GLY A CA 1
ATOM 1432 C C . GLY A 1 193 ? 0.815 1.211 -24.357 1.00 87.25 193 GLY A C 1
ATOM 1433 O O . GLY A 1 193 ? -0.126 1.722 -23.765 1.00 87.25 193 GLY A O 1
ATOM 1434 N N . LEU A 1 194 ? 1.979 1.848 -24.531 1.00 93.88 194 LEU A N 1
ATOM 1435 C CA . LEU A 1 194 ? 2.169 3.259 -24.195 1.00 93.88 194 LEU A CA 1
ATOM 1436 C C . LEU A 1 194 ? 1.420 4.137 -25.205 1.00 93.88 194 LEU A C 1
ATOM 1438 O O . LEU A 1 194 ? 1.673 4.024 -26.405 1.00 93.88 194 LEU A O 1
ATOM 1442 N N . GLY A 1 195 ? 0.551 5.022 -24.721 1.00 95.38 195 GLY A N 1
ATOM 1443 C CA . GLY A 1 195 ? -0.104 6.036 -25.544 1.00 95.38 195 GLY A CA 1
ATOM 1444 C C . GLY A 1 195 ? 0.874 7.148 -25.909 1.00 95.38 195 GLY A C 1
ATOM 1445 O O . GLY A 1 195 ? 1.248 7.320 -27.071 1.00 95.38 195 GLY A O 1
ATOM 1446 N N . HIS A 1 196 ? 1.363 7.861 -24.893 1.00 94.94 196 HIS A N 1
ATOM 1447 C CA . HIS A 1 196 ? 2.360 8.914 -25.066 1.00 94.94 196 HIS A CA 1
ATOM 1448 C C . HIS A 1 196 ? 3.191 9.150 -23.797 1.00 94.94 196 HIS A C 1
ATOM 1450 O O . HIS A 1 196 ? 2.876 8.675 -22.706 1.00 94.94 196 HIS A O 1
ATOM 1456 N N . TRP A 1 197 ? 4.276 9.907 -23.949 1.00 95.06 197 TRP A N 1
ATOM 1457 C CA . TRP A 1 197 ? 5.006 10.493 -22.824 1.00 95.06 197 TRP A CA 1
ATOM 1458 C C . TRP A 1 197 ? 4.362 11.815 -22.437 1.00 95.06 197 TRP A C 1
ATOM 1460 O O . TRP A 1 197 ? 4.022 12.591 -23.321 1.00 95.06 197 TRP A O 1
ATOM 1470 N N . SER A 1 198 ? 4.272 12.129 -21.149 1.00 92.81 198 SER A N 1
ATOM 1471 C CA . SER A 1 198 ? 3.646 13.359 -20.638 1.00 92.81 198 SER A CA 1
ATOM 1472 C C . SER A 1 198 ? 4.244 14.654 -21.210 1.00 92.81 198 SER A C 1
ATOM 1474 O O . SER A 1 198 ? 3.561 15.671 -21.307 1.00 92.81 198 SER A O 1
ATOM 1476 N N . ASN A 1 199 ? 5.505 14.620 -21.647 1.00 90.56 199 ASN A N 1
ATOM 1477 C CA . ASN A 1 199 ? 6.201 15.715 -22.333 1.00 90.56 199 ASN A CA 1
ATOM 1478 C C . ASN A 1 199 ? 6.334 15.502 -23.863 1.00 90.56 199 ASN A C 1
ATOM 1480 O O . ASN A 1 199 ? 7.126 16.180 -24.521 1.00 90.56 199 ASN A O 1
ATOM 1484 N N . ASN A 1 200 ? 5.602 14.538 -24.428 1.00 91.25 200 ASN A N 1
ATOM 1485 C CA . ASN A 1 200 ? 5.634 14.082 -25.823 1.00 91.25 200 ASN A CA 1
ATOM 1486 C C . ASN A 1 200 ? 7.018 13.681 -26.354 1.00 91.25 200 ASN A C 1
ATOM 1488 O O . ASN A 1 200 ? 7.233 13.627 -27.566 1.00 91.25 200 ASN A O 1
ATOM 1492 N N . THR A 1 201 ? 7.961 13.383 -25.464 1.00 89.31 201 THR A N 1
ATOM 1493 C CA . THR A 1 201 ? 9.338 13.057 -25.823 1.00 89.31 201 THR A CA 1
ATOM 1494 C C . THR A 1 201 ? 9.738 11.756 -25.150 1.00 89.31 201 THR A C 1
ATOM 1496 O O . THR A 1 201 ? 9.607 11.609 -23.941 1.00 89.31 201 THR A O 1
ATOM 1499 N N . THR A 1 202 ? 10.243 10.793 -25.925 1.00 89.50 202 THR A N 1
ATOM 1500 C CA . THR A 1 202 ? 10.798 9.573 -25.327 1.00 89.50 202 THR A CA 1
ATOM 1501 C C . THR A 1 202 ? 12.074 9.921 -24.557 1.00 89.50 202 THR A C 1
ATOM 1503 O O . THR A 1 202 ? 12.972 10.526 -25.152 1.00 89.50 202 THR A O 1
ATOM 1506 N N . PRO A 1 203 ? 12.173 9.558 -23.268 1.00 88.00 203 PRO A N 1
ATOM 1507 C CA . PRO A 1 203 ? 13.333 9.873 -22.457 1.00 88.00 203 PRO A CA 1
ATOM 1508 C C . PRO A 1 203 ? 14.575 9.165 -22.986 1.00 88.00 203 PRO A C 1
ATOM 1510 O O . PRO A 1 203 ? 14.529 8.021 -23.448 1.00 88.00 203 PRO A O 1
ATOM 1513 N N . THR A 1 204 ? 15.706 9.861 -22.902 1.00 89.12 204 THR A N 1
ATOM 1514 C CA . THR A 1 204 ? 17.015 9.232 -23.079 1.00 89.12 204 THR A CA 1
ATOM 1515 C C . THR A 1 204 ? 17.436 8.672 -21.732 1.00 89.12 204 THR A C 1
ATOM 1517 O O . THR A 1 204 ? 17.576 9.421 -20.769 1.00 89.12 204 THR A O 1
ATOM 1520 N N . LEU A 1 205 ? 17.596 7.354 -21.657 1.00 85.44 205 LEU A N 1
ATOM 1521 C CA . LEU A 1 205 ? 17.885 6.688 -20.396 1.00 85.44 205 LEU A CA 1
ATOM 1522 C C . LEU A 1 205 ? 19.333 6.930 -19.961 1.00 85.44 205 LEU A C 1
ATOM 1524 O O . LEU A 1 205 ? 20.264 6.911 -20.765 1.00 85.44 205 LEU A O 1
ATOM 1528 N N . GLU A 1 206 ? 19.501 7.135 -18.660 1.00 85.88 206 GLU A N 1
ATOM 1529 C CA . GLU A 1 206 ? 20.802 7.257 -18.004 1.00 85.88 206 GLU A CA 1
ATOM 1530 C C . GLU A 1 206 ? 21.217 5.916 -17.379 1.00 85.88 206 GLU A C 1
ATOM 1532 O O . GLU A 1 206 ? 20.432 4.966 -17.316 1.00 85.88 206 GLU A O 1
ATOM 1537 N N . ALA A 1 207 ? 22.450 5.839 -16.867 1.00 82.25 207 ALA A N 1
ATOM 1538 C CA . ALA A 1 207 ? 22.957 4.662 -16.161 1.00 82.25 207 ALA A CA 1
ATOM 1539 C C . ALA A 1 207 ? 22.019 4.208 -15.028 1.00 82.25 207 ALA A C 1
ATOM 1541 O O . ALA A 1 207 ? 21.824 3.009 -14.837 1.00 82.25 207 ALA A O 1
ATOM 1542 N N . THR A 1 208 ? 21.399 5.149 -14.313 1.00 81.94 208 THR A N 1
ATOM 1543 C CA . THR A 1 208 ? 20.248 4.893 -13.440 1.00 81.94 208 THR A CA 1
ATOM 1544 C C . THR A 1 208 ? 19.144 5.870 -13.800 1.00 81.94 208 THR A C 1
ATOM 1546 O O . THR A 1 208 ? 19.392 7.070 -13.826 1.00 81.94 208 THR A O 1
ATOM 1549 N N . HIS A 1 209 ? 17.935 5.380 -14.061 1.00 81.44 209 HIS A N 1
ATOM 1550 C CA . HIS A 1 209 ? 16.837 6.223 -14.535 1.00 81.44 209 HIS A CA 1
ATOM 1551 C C . HIS A 1 209 ? 15.494 5.738 -13.988 1.00 81.44 209 HIS A C 1
ATOM 1553 O O . HIS A 1 209 ? 15.270 4.527 -13.904 1.00 81.44 209 HIS A O 1
ATOM 1559 N N . TYR A 1 210 ? 14.609 6.660 -13.607 1.00 84.12 210 TYR A N 1
ATOM 1560 C CA . TYR A 1 210 ? 13.272 6.327 -13.118 1.00 84.12 210 TYR A CA 1
ATOM 1561 C C . TYR A 1 210 ? 12.201 6.676 -14.140 1.00 84.12 210 TYR A C 1
ATOM 1563 O O . TYR A 1 210 ? 12.191 7.769 -14.698 1.00 84.12 210 TYR A O 1
ATOM 1571 N N . LEU A 1 211 ? 11.283 5.739 -14.347 1.00 85.00 211 LEU A N 1
ATOM 1572 C CA . LEU A 1 211 ? 10.129 5.902 -15.221 1.00 85.00 211 LEU A CA 1
ATOM 1573 C C . LEU A 1 211 ? 8.867 5.550 -14.443 1.00 85.00 211 LEU A C 1
ATOM 1575 O O . LEU A 1 211 ? 8.875 4.617 -13.640 1.00 85.00 211 LEU A O 1
ATOM 1579 N N . GLU A 1 212 ? 7.776 6.240 -14.724 1.00 87.75 212 GLU A N 1
ATOM 1580 C CA . GLU A 1 212 ? 6.452 5.885 -14.219 1.00 87.75 212 GLU A CA 1
ATOM 1581 C C . GLU A 1 212 ? 5.466 5.782 -15.381 1.00 87.75 212 GLU A C 1
ATOM 1583 O O . GLU A 1 212 ? 5.540 6.548 -16.336 1.00 87.75 212 GLU A O 1
ATOM 1588 N N . PHE A 1 213 ? 4.548 4.822 -15.311 1.00 84.50 213 PHE A N 1
ATOM 1589 C CA . PHE A 1 213 ? 3.467 4.659 -16.275 1.00 84.50 213 PHE A CA 1
ATOM 1590 C C . PHE A 1 213 ? 2.147 4.587 -15.533 1.00 84.50 213 PHE A C 1
ATOM 1592 O O . PHE A 1 213 ? 2.000 3.765 -14.630 1.00 84.50 213 PHE A O 1
ATOM 1599 N N . THR A 1 214 ? 1.192 5.413 -15.944 1.00 84.50 214 THR A N 1
ATOM 1600 C CA . THR A 1 214 ? -0.139 5.489 -15.336 1.00 84.50 214 THR A CA 1
ATOM 1601 C C . THR A 1 214 ? -1.193 5.392 -16.421 1.00 84.50 214 THR A C 1
ATOM 1603 O O . THR A 1 214 ? -1.101 6.093 -17.425 1.00 84.50 214 THR A O 1
ATOM 1606 N N . HIS A 1 215 ? -2.201 4.543 -16.228 1.00 86.75 215 HIS A N 1
ATOM 1607 C CA . HIS A 1 215 ? -3.369 4.524 -17.101 1.00 86.75 215 HIS A CA 1
ATOM 1608 C C . HIS A 1 215 ? -4.393 5.543 -16.591 1.00 86.75 215 HIS A C 1
ATOM 1610 O O . HIS A 1 215 ? -5.025 5.328 -15.556 1.00 86.75 215 HIS A O 1
ATOM 1616 N N . ASP A 1 216 ? -4.571 6.650 -17.308 1.00 84.75 216 ASP A N 1
ATOM 1617 C CA . ASP A 1 216 ? -5.381 7.795 -16.856 1.00 84.75 216 ASP A CA 1
ATOM 1618 C C . ASP A 1 216 ? -6.901 7.567 -16.954 1.00 84.75 216 ASP A C 1
ATOM 1620 O O . ASP A 1 216 ? -7.691 8.257 -16.313 1.00 84.75 216 ASP A O 1
ATOM 1624 N N . GLY A 1 217 ? -7.297 6.556 -17.720 1.00 84.38 217 GLY A N 1
ATOM 1625 C CA . GLY A 1 217 ? -8.686 6.170 -17.954 1.00 84.38 217 GLY A CA 1
ATOM 1626 C C . GLY A 1 217 ? -8.949 5.894 -19.427 1.00 84.38 217 GLY A C 1
ATOM 1627 O O . GLY A 1 217 ? -9.751 5.015 -19.737 1.00 84.38 217 GLY A O 1
ATOM 1628 N N . ASP A 1 218 ? -8.190 6.553 -20.301 1.00 91.50 218 ASP A N 1
ATOM 1629 C CA . ASP A 1 218 ? -8.280 6.424 -21.752 1.00 91.50 218 ASP A CA 1
ATOM 1630 C C . ASP A 1 218 ? -7.050 5.710 -22.326 1.00 91.50 218 ASP A C 1
ATOM 1632 O O . ASP A 1 218 ? -7.189 4.831 -23.178 1.00 91.50 218 ASP A O 1
ATOM 1636 N N . GLU A 1 219 ? -5.852 6.027 -21.827 1.00 93.81 219 GLU A N 1
ATOM 1637 C CA . GLU A 1 219 ? -4.606 5.404 -22.276 1.00 93.81 219 GLU A CA 1
ATOM 1638 C C . GLU A 1 219 ? -3.526 5.365 -21.186 1.00 93.81 219 GLU A C 1
ATOM 1640 O O . GLU A 1 219 ? -3.676 5.909 -20.091 1.00 93.81 219 GLU A O 1
ATOM 1645 N N . VAL A 1 220 ? -2.406 4.703 -21.490 1.00 92.94 220 VAL A N 1
ATOM 1646 C CA . VAL A 1 220 ? -1.219 4.714 -20.631 1.00 92.94 220 VAL A CA 1
ATOM 1647 C C . VAL A 1 220 ? -0.349 5.923 -20.961 1.00 92.94 220 VAL A C 1
ATOM 1649 O O . VAL A 1 220 ? 0.126 6.065 -22.091 1.00 92.94 220 VAL A O 1
ATOM 1652 N N . VAL A 1 221 ? -0.079 6.747 -19.952 1.00 93.50 221 VAL A N 1
ATOM 1653 C CA . VAL A 1 221 ? 0.804 7.914 -20.015 1.00 93.50 221 VAL A CA 1
ATOM 1654 C C . VAL A 1 221 ? 2.114 7.605 -19.294 1.00 93.50 221 VAL A C 1
ATOM 1656 O O . VAL A 1 221 ? 2.115 7.148 -18.150 1.00 93.50 221 VAL A O 1
ATOM 1659 N N . GLY A 1 222 ? 3.237 7.849 -19.969 1.00 92.38 222 GLY A N 1
ATOM 1660 C CA . GLY A 1 222 ? 4.583 7.686 -19.421 1.00 92.38 222 GLY A CA 1
ATOM 1661 C C . GLY A 1 222 ? 5.143 8.984 -18.840 1.00 92.38 222 GLY A C 1
ATOM 1662 O O . GLY A 1 222 ? 4.987 10.059 -19.420 1.00 92.38 222 GLY A O 1
ATOM 1663 N N . PHE A 1 223 ? 5.858 8.890 -17.727 1.00 91.00 223 PHE A N 1
ATOM 1664 C CA . PHE A 1 223 ? 6.540 9.992 -17.062 1.00 91.00 223 PHE A CA 1
ATOM 1665 C C . PHE A 1 223 ? 8.035 9.697 -16.969 1.00 91.00 223 PHE A C 1
ATOM 1667 O O . PHE A 1 223 ? 8.453 8.641 -16.492 1.00 91.00 223 PHE A O 1
ATOM 1674 N N . ASP A 1 224 ? 8.825 10.652 -17.453 1.00 90.81 224 ASP A N 1
ATOM 1675 C CA . ASP A 1 224 ? 10.264 10.707 -17.232 1.00 90.81 224 ASP A CA 1
ATOM 1676 C C . ASP A 1 224 ? 10.511 11.362 -15.869 1.00 90.81 224 ASP A C 1
ATOM 1678 O O . ASP A 1 224 ? 10.278 12.561 -15.693 1.00 90.81 224 ASP A O 1
ATOM 1682 N N . CYS A 1 225 ? 10.944 10.559 -14.898 1.00 85.12 225 CYS A N 1
ATOM 1683 C CA . CYS A 1 225 ? 11.233 11.019 -13.541 1.00 85.12 225 CYS A CA 1
ATOM 1684 C C . CYS A 1 225 ? 12.719 11.387 -13.359 1.00 85.12 225 CYS A C 1
ATOM 1686 O O . CYS A 1 225 ? 13.124 11.780 -12.261 1.00 85.12 225 CYS A O 1
ATOM 1688 N N . GLY A 1 226 ? 13.522 11.279 -14.422 1.00 81.56 226 GLY A N 1
ATOM 1689 C CA . GLY A 1 226 ? 14.935 11.621 -14.461 1.00 81.56 226 GLY A CA 1
ATOM 1690 C C . GLY A 1 226 ? 15.880 10.520 -13.977 1.00 81.56 226 GLY A C 1
ATOM 1691 O O . GLY A 1 226 ? 15.496 9.528 -13.343 1.00 81.56 226 GLY A O 1
ATOM 1692 N N . GLY A 1 227 ? 17.163 10.721 -14.281 1.00 69.44 227 GLY A N 1
ATOM 1693 C CA . GLY A 1 227 ? 18.262 9.927 -13.747 1.00 69.44 227 GLY A CA 1
ATOM 1694 C C . GLY A 1 227 ? 18.927 10.568 -12.532 1.00 69.44 227 GLY A C 1
ATOM 1695 O O . GLY A 1 227 ? 18.818 11.770 -12.288 1.00 69.44 227 GLY A O 1
ATOM 1696 N N . TRP A 1 228 ? 19.562 9.729 -11.715 1.00 60.84 228 TRP A N 1
ATOM 1697 C CA . TRP A 1 228 ? 20.367 10.150 -10.567 1.00 60.84 228 TRP A CA 1
ATOM 1698 C C . TRP A 1 228 ? 21.729 9.463 -10.662 1.00 60.84 228 TRP A C 1
ATOM 1700 O O . TRP A 1 228 ? 21.796 8.260 -10.929 1.00 60.84 228 TRP A O 1
ATOM 1710 N N . SER A 1 229 ? 22.795 10.235 -10.441 1.00 52.88 229 SER A N 1
ATOM 1711 C CA . SER A 1 229 ? 24.184 9.763 -10.386 1.00 52.88 229 SER A CA 1
ATOM 1712 C C . SER A 1 229 ? 24.547 9.184 -9.026 1.00 52.88 229 SER A C 1
ATOM 1714 O O . SER A 1 229 ? 24.235 9.877 -8.029 1.00 52.88 229 SER A O 1
#

Mean predicted aligned error: 17.56 Å

Sequence (229 aa):
MARKYGMNNYSTLLTSGISDTDTTVSVGTAPDSLGAGDFYRMQLCRFQTVNGQRVMVKSEFVDVTAISGNDLTIRRYEAGLDPDPWGNDVSIPQTWEADDELQLVVTAETLEGIPDPSGFMPTSGGTLLDGAITEFTETINAAAGATLDRGTGGKQKLTLTANTTLDLTDLAAGQSVSYKVIGGDTWTLGYTGLGHWSNNTTPTLEATHYLEFTHDGDEVVGFDCGGWS

pLDDT: mean 70.39, std 19.56, range [30.88, 95.75]

Organism: NCBI:txid568106

Solvent-accessible surface area (backbone atoms only — not comparable to full-atom values): 13636 Å² total; per-residue (Å²): 127,73,56,82,59,96,65,76,86,47,67,32,34,26,69,48,57,39,54,54,80,58,47,58,47,44,33,74,60,56,78,84,83,68,58,93,78,25,29,33,40,29,34,40,35,36,72,44,77,55,96,88,39,83,39,79,78,45,74,32,54,33,34,38,57,44,69,57,78,41,38,31,34,40,49,72,44,56,76,90,78,55,76,37,66,82,75,75,59,73,32,51,64,56,69,48,48,52,70,31,35,40,34,61,74,41,65,30,56,48,68,81,83,50,74,68,90,80,71,84,64,68,59,58,98,68,34,69,73,70,86,58,70,69,84,57,67,45,75,47,80,53,54,83,75,62,79,79,83,76,89,74,80,61,54,67,42,52,53,69,85,55,65,37,53,48,78,43,72,83,61,48,68,76,36,73,53,76,46,66,40,49,48,28,66,79,36,56,77,47,71,41,56,59,68,48,34,80,82,74,54,86,75,82,55,32,54,31,24,35,39,37,39,35,16,81,66,88,48,27,38,31,43,82,72,51,60,66,136